Protein AF-A0A962V8N4-F1 (afdb_monomer_lite)

pLDDT: mean 82.35, std 18.54, range [34.25, 98.25]

Foldseek 3Di:
DDDDDDDDDDPDDPPPPPDPPPPQPDFQDDDPQDPVLVVDDCSVLLSLLVDLGADQDDLLSLLLLLLLLVQCCPVQVPPVDPVLNVLSVLSNVLSVLCLQCNQQNDDPCPVVNVVSNVSSVVSSNNSNVVLVVVNNDPVSNVSSVSNSVNLVSLLQADPPAAAQLVQVCVVCPPNADSQLSSSLQSSLCSNVRNNRRDHHDPVSLVSSCNSPVVSNVCSCPVSVDDDD

Radius of gyration: 23.39 Å; chains: 1; bounding box: 68×72×64 Å

Sequence (228 aa):
MKQKISVILASLFLIASLAFFSSANAIENCGPTPQDYQQHEFGSTLFSIWSPCRRTLSPKEQVFVAGISRYLLSQCGYPPDIQARLKLQRFLSSSIFVGIIGREYGNPNLGEGLGDQAASMAAYTVGEVTAEQIGCTETGEQLARSVVEYLDRTAEGAPDAPNYVTGCAKYYSGRYTKRQCQCLADIGRSVFPNIHQTSFSSASIKRIVQSNPFVGLQIAFQCQIGDY

Secondary structure (DSSP, 8-state):
----------------------------PPPPPPHHHHTSTTHHHHHHHHSS---PPPHHHHHHHHHHHHHIIIII----SHHHHHHHHHHHHHHHHHHHH-SSTT-S-HHHHHHHHHHHHHHHHHHHHHHHHH-SSHHHHHHHHHHHHHHHHHHH--TTS--HHHHHHHHTTTTS-HHHHHHHHHHHTTTSTTGGGS---HHHHHHHHHH-HHHHHHHHHHH-----

Structure (mmCIF, N/CA/C/O backbone):
data_AF-A0A962V8N4-F1
#
_entry.id   AF-A0A962V8N4-F1
#
loop_
_atom_site.group_PDB
_atom_site.id
_atom_site.type_symbol
_atom_site.label_atom_id
_atom_site.label_alt_id
_atom_site.label_comp_id
_atom_site.label_asym_id
_atom_site.label_entity_id
_atom_site.label_seq_id
_atom_site.pdbx_PDB_ins_code
_atom_site.Cartn_x
_atom_site.Cartn_y
_atom_site.Cartn_z
_atom_site.occupancy
_atom_site.B_iso_or_equiv
_atom_site.auth_seq_id
_atom_site.auth_comp_id
_atom_site.auth_asym_id
_atom_site.auth_atom_id
_atom_site.pdbx_PDB_model_num
ATOM 1 N N . MET A 1 1 ? 46.777 57.383 -42.712 1.00 37.81 1 MET A N 1
ATOM 2 C CA . MET A 1 1 ? 45.882 57.652 -43.862 1.00 37.81 1 MET A CA 1
ATOM 3 C C . MET A 1 1 ? 45.343 56.303 -44.346 1.00 37.81 1 MET A C 1
ATOM 5 O O . MET A 1 1 ? 46.170 55.430 -44.557 1.00 37.81 1 MET A O 1
ATOM 9 N N . LYS A 1 2 ? 44.008 56.155 -44.482 1.00 37.84 2 LYS A N 1
ATOM 10 C CA . LYS A 1 2 ? 43.215 54.928 -44.802 1.00 37.84 2 LYS A CA 1
ATOM 11 C C . LYS A 1 2 ? 43.085 53.939 -43.620 1.00 37.84 2 LYS A C 1
ATOM 13 O O . LYS A 1 2 ? 44.058 53.288 -43.286 1.00 37.84 2 LYS A O 1
ATOM 18 N N . GLN A 1 3 ? 42.032 53.915 -42.795 1.00 37.44 3 GLN A N 1
ATOM 19 C CA . GLN A 1 3 ? 40.563 53.861 -42.965 1.00 37.44 3 GLN A CA 1
ATOM 20 C C . GLN A 1 3 ? 40.028 52.441 -43.241 1.00 37.44 3 GLN A C 1
ATOM 22 O O . GLN A 1 3 ? 40.389 51.841 -44.249 1.00 37.44 3 GLN A O 1
ATOM 27 N N . LYS A 1 4 ? 39.044 52.066 -42.397 1.00 39.28 4 LYS A N 1
ATOM 28 C CA . LYS A 1 4 ? 37.970 51.052 -42.530 1.00 39.28 4 LYS A CA 1
ATOM 29 C C . LYS A 1 4 ? 38.204 49.720 -41.800 1.00 39.28 4 LYS A C 1
ATOM 31 O O . LYS A 1 4 ? 39.303 49.204 -41.866 1.00 39.28 4 LYS A O 1
ATOM 36 N N . ILE A 1 5 ? 37.238 49.058 -41.153 1.00 39.28 5 ILE A N 1
ATOM 37 C CA . ILE A 1 5 ? 35.859 49.278 -40.640 1.00 39.28 5 ILE A CA 1
ATOM 38 C C . ILE A 1 5 ? 35.479 47.900 -40.035 1.00 39.28 5 ILE A C 1
ATOM 40 O O . ILE A 1 5 ? 35.935 46.894 -40.571 1.00 39.28 5 ILE A O 1
ATOM 44 N N . SER A 1 6 ? 34.587 47.859 -39.032 1.00 38.19 6 SER A N 1
ATOM 45 C CA . SER A 1 6 ? 33.874 46.657 -38.530 1.00 38.19 6 SER A CA 1
ATOM 46 C C . SER A 1 6 ? 34.752 45.631 -37.796 1.00 38.19 6 SER A C 1
ATOM 48 O O . SER A 1 6 ? 35.780 45.202 -38.286 1.00 38.19 6 SER A O 1
ATOM 50 N N . VAL A 1 7 ? 34.428 45.176 -36.588 1.00 38.94 7 VAL A N 1
ATOM 51 C CA . VAL A 1 7 ? 33.159 44.557 -36.196 1.00 38.94 7 VAL A CA 1
ATOM 52 C C . VAL A 1 7 ? 32.874 44.896 -34.727 1.00 38.94 7 VAL A C 1
ATOM 54 O O . VAL A 1 7 ? 33.562 44.432 -33.825 1.00 38.94 7 VAL A O 1
ATOM 57 N N . ILE A 1 8 ? 31.840 45.705 -34.493 1.00 44.84 8 ILE A N 1
ATOM 58 C CA . ILE A 1 8 ? 31.117 45.747 -33.219 1.00 44.84 8 ILE A CA 1
ATOM 59 C C . ILE A 1 8 ? 29.954 44.779 -33.414 1.00 44.84 8 ILE A C 1
ATOM 61 O O . ILE A 1 8 ? 29.035 45.078 -34.174 1.00 44.84 8 ILE A O 1
ATOM 65 N N . LEU A 1 9 ? 30.004 43.608 -32.785 1.00 38.59 9 LEU A N 1
ATOM 66 C CA . LEU A 1 9 ? 28.853 42.716 -32.711 1.00 38.59 9 LEU A CA 1
ATOM 67 C C . LEU A 1 9 ? 28.784 42.040 -31.341 1.00 38.59 9 LEU A C 1
ATOM 69 O O . LEU A 1 9 ? 29.686 41.316 -30.938 1.00 38.59 9 LEU A O 1
ATOM 73 N N . ALA A 1 10 ? 27.636 42.273 -30.706 1.00 39.72 10 ALA A N 1
ATOM 74 C CA . ALA A 1 10 ? 26.966 41.380 -29.770 1.00 39.72 10 ALA A CA 1
ATOM 75 C C . ALA A 1 10 ? 27.582 41.197 -28.371 1.00 39.72 10 ALA A C 1
ATOM 77 O O . ALA A 1 10 ? 27.865 40.084 -27.940 1.00 39.72 10 ALA A O 1
ATOM 78 N N . SER A 1 11 ? 27.631 42.283 -27.598 1.00 44.34 11 SER A N 1
ATOM 79 C CA . SER A 1 11 ? 27.514 42.207 -26.135 1.00 44.34 11 SER A CA 1
ATOM 80 C C . SER A 1 11 ? 26.068 42.504 -25.741 1.00 44.34 11 SER A C 1
ATOM 82 O O . SER A 1 11 ? 25.756 43.647 -25.432 1.00 44.34 11 SER A O 1
ATOM 84 N N . LEU A 1 12 ? 25.167 41.519 -25.802 1.00 38.41 12 LEU A N 1
ATOM 85 C CA . LEU A 1 12 ? 23.832 41.621 -25.196 1.00 38.41 12 LEU A CA 1
ATOM 86 C C . LEU A 1 12 ? 23.185 40.234 -25.058 1.00 38.41 12 LEU A C 1
ATOM 88 O O . LEU A 1 12 ? 23.113 39.478 -26.020 1.00 38.41 12 LEU A O 1
ATOM 92 N N . PHE A 1 13 ? 22.679 39.977 -23.848 1.00 40.34 13 PHE A N 1
ATOM 93 C CA . PHE A 1 13 ? 21.840 38.852 -23.414 1.00 40.34 13 PHE A CA 1
ATOM 94 C C . PHE A 1 13 ? 22.519 37.512 -23.075 1.00 40.34 13 PHE A C 1
ATOM 96 O O . PHE A 1 13 ? 22.240 36.471 -23.659 1.00 40.34 13 PHE A O 1
ATOM 103 N N . LEU A 1 14 ? 23.270 37.511 -21.968 1.00 38.12 14 LEU A N 1
ATOM 104 C CA . LEU A 1 14 ? 23.222 36.393 -21.017 1.00 38.12 14 LEU A CA 1
ATOM 105 C C . LEU A 1 14 ? 21.870 36.465 -20.283 1.00 38.12 14 LEU A C 1
ATOM 107 O O . LEU A 1 14 ? 21.759 37.060 -19.212 1.00 38.12 14 LEU A O 1
ATOM 111 N N . ILE A 1 15 ? 20.810 35.914 -20.884 1.00 45.88 15 ILE A N 1
ATOM 112 C CA . ILE A 1 15 ? 19.596 35.597 -20.125 1.00 45.88 15 ILE A CA 1
ATOM 113 C C . ILE A 1 15 ? 19.925 34.350 -19.320 1.00 45.88 15 ILE A C 1
ATOM 115 O O . ILE A 1 15 ? 20.103 33.259 -19.861 1.00 45.88 15 ILE A O 1
ATOM 119 N N . ALA A 1 16 ? 20.027 34.562 -18.011 1.00 42.88 16 ALA A N 1
ATOM 120 C CA . ALA A 1 16 ? 19.941 33.536 -16.998 1.00 42.88 16 ALA A CA 1
ATOM 121 C C . ALA A 1 16 ? 18.849 32.532 -17.386 1.00 42.88 16 ALA A C 1
ATOM 123 O O . ALA A 1 16 ? 17.658 32.836 -17.321 1.00 42.88 16 ALA A O 1
ATOM 124 N N . SER A 1 17 ? 19.260 31.328 -17.786 1.00 42.19 17 SER A N 1
ATOM 125 C CA . SER A 1 17 ? 18.375 30.166 -17.815 1.00 42.19 17 SER A CA 1
ATOM 126 C C . SER A 1 17 ? 18.132 29.765 -16.364 1.00 42.19 17 SER A C 1
ATOM 128 O O . SER A 1 17 ? 18.725 28.831 -15.830 1.00 42.19 17 SER A O 1
ATOM 130 N N . LEU A 1 18 ? 17.327 30.596 -15.703 1.00 39.06 18 LEU A N 1
ATOM 131 C CA . LEU A 1 18 ? 16.709 30.346 -14.422 1.00 39.06 18 LEU A CA 1
ATOM 132 C C . LEU A 1 18 ? 15.969 29.018 -14.520 1.00 39.06 18 LEU A C 1
ATOM 134 O O . LEU A 1 18 ? 15.159 28.801 -15.419 1.00 39.06 18 LEU A O 1
ATOM 138 N N . ALA A 1 19 ? 16.316 28.150 -13.578 1.00 42.75 19 ALA A N 1
ATOM 139 C CA . ALA A 1 19 ? 15.553 27.017 -13.101 1.00 42.75 19 ALA A CA 1
ATOM 140 C C . ALA A 1 19 ? 14.064 27.062 -13.493 1.00 42.75 19 ALA A C 1
ATOM 142 O O . ALA A 1 19 ? 13.250 27.689 -12.823 1.00 42.75 19 ALA A O 1
ATOM 143 N N . PHE A 1 20 ? 13.708 26.312 -14.532 1.00 37.16 20 PHE A N 1
ATOM 144 C CA . PHE A 1 20 ? 12.364 25.769 -14.696 1.00 37.16 20 PHE A CA 1
ATOM 145 C C . PHE A 1 20 ? 12.425 24.262 -14.442 1.00 37.16 20 PHE A C 1
ATOM 147 O O . PHE A 1 20 ? 12.103 23.438 -15.290 1.00 37.16 20 PHE A O 1
ATOM 154 N N . PHE A 1 21 ? 12.834 23.891 -13.226 1.00 34.78 21 PHE A N 1
ATOM 155 C CA . PHE A 1 21 ? 12.199 22.740 -12.599 1.00 34.78 21 PHE A CA 1
ATOM 156 C C . PHE A 1 21 ? 10.857 23.253 -12.100 1.00 34.78 21 PHE A C 1
ATOM 158 O O . PHE A 1 21 ? 10.737 23.712 -10.967 1.00 34.78 21 PHE A O 1
ATOM 165 N N . SER A 1 22 ? 9.868 23.254 -12.994 1.00 34.25 22 SER A N 1
ATOM 166 C CA . SER A 1 22 ? 8.477 23.346 -12.585 1.00 34.25 22 SER A CA 1
ATOM 167 C C . SER A 1 22 ? 8.262 22.254 -11.548 1.00 34.25 22 SER A C 1
ATOM 169 O O . SER A 1 22 ? 8.420 21.065 -11.832 1.00 34.25 22 SER A O 1
ATOM 171 N N . SER A 1 23 ? 8.013 22.699 -10.324 1.00 36.09 23 SER A N 1
ATOM 172 C CA . SER A 1 23 ? 7.602 21.907 -9.181 1.00 36.09 23 SER A CA 1
ATOM 173 C C . SER A 1 23 ? 6.638 20.830 -9.658 1.00 36.09 23 SER A C 1
ATOM 175 O O . SER A 1 23 ? 5.614 21.139 -10.268 1.00 36.09 23 SER A O 1
ATOM 177 N N . ALA A 1 24 ? 6.993 19.569 -9.405 1.00 37.97 24 ALA A N 1
ATOM 178 C CA . ALA A 1 24 ? 6.083 18.447 -9.536 1.00 37.97 24 ALA A CA 1
ATOM 179 C C . ALA A 1 24 ? 4.760 18.852 -8.878 1.00 37.97 24 ALA A C 1
ATOM 181 O O . ALA A 1 24 ? 4.742 19.154 -7.682 1.00 37.97 24 ALA A O 1
ATOM 182 N N . ASN A 1 25 ? 3.706 18.971 -9.691 1.00 39.62 25 ASN A N 1
ATOM 183 C CA . ASN A 1 25 ? 2.407 19.441 -9.238 1.00 39.62 25 ASN A CA 1
ATOM 184 C C . ASN A 1 25 ? 2.010 18.641 -8.002 1.00 39.62 25 ASN A C 1
ATOM 186 O O . ASN A 1 25 ? 2.007 17.408 -8.019 1.00 39.62 25 ASN A O 1
ATOM 190 N N . ALA A 1 26 ? 1.787 19.385 -6.922 1.00 41.94 26 ALA A N 1
ATOM 191 C CA . ALA A 1 26 ? 1.511 18.859 -5.608 1.00 41.94 26 ALA A CA 1
ATOM 192 C C . ALA A 1 26 ? 0.409 17.803 -5.697 1.00 41.94 26 ALA A C 1
ATOM 194 O O . ALA A 1 26 ? -0.649 18.026 -6.285 1.00 41.94 26 ALA A O 1
ATOM 195 N N . ILE A 1 27 ? 0.701 16.655 -5.088 1.00 55.56 27 ILE A N 1
ATOM 196 C CA . ILE A 1 27 ? -0.280 15.684 -4.618 1.00 55.56 27 ILE A CA 1
ATOM 197 C C . ILE A 1 27 ? -1.477 16.473 -4.079 1.00 55.56 27 ILE A C 1
ATOM 199 O O . ILE A 1 27 ? -1.285 17.450 -3.354 1.00 55.56 27 ILE A O 1
ATOM 203 N N . GLU A 1 28 ? -2.686 16.087 -4.475 1.00 54.31 28 GLU A N 1
ATOM 204 C CA . GLU A 1 28 ? -3.944 16.678 -4.018 1.00 54.31 28 GLU A CA 1
ATOM 205 C C . GLU A 1 28 ? -4.074 16.446 -2.507 1.00 54.31 28 GLU A C 1
ATOM 207 O O . GLU A 1 28 ? -4.655 15.463 -2.044 1.00 54.31 28 GLU A O 1
ATOM 212 N N . ASN A 1 29 ? -3.388 17.308 -1.753 1.00 68.94 29 ASN A N 1
ATOM 213 C CA . ASN A 1 29 ? -3.143 17.156 -0.335 1.00 68.94 29 ASN A CA 1
ATOM 214 C C . ASN A 1 29 ? -4.494 17.158 0.359 1.00 68.94 29 ASN A C 1
ATOM 216 O O . ASN A 1 29 ? -5.302 18.067 0.157 1.00 68.94 29 ASN A O 1
ATOM 220 N N . CYS A 1 30 ? -4.733 16.134 1.178 1.00 75.19 30 CYS A N 1
ATOM 221 C CA . CYS A 1 30 ? -5.874 16.132 2.076 1.00 75.19 30 CYS A CA 1
ATOM 222 C C . CYS A 1 30 ? -5.933 17.490 2.790 1.00 75.19 30 CYS A C 1
ATOM 224 O O . CYS A 1 30 ? -4.901 18.004 3.235 1.00 75.19 30 CYS A O 1
ATOM 226 N N . GLY A 1 31 ? -7.133 18.073 2.880 1.00 80.25 31 GLY A N 1
ATOM 227 C CA . GLY A 1 31 ? -7.359 19.229 3.742 1.00 80.25 31 GLY A CA 1
ATOM 228 C C . GLY A 1 31 ? -6.909 18.935 5.182 1.00 80.25 31 GLY A C 1
ATOM 229 O O . GLY A 1 31 ? -6.577 17.788 5.509 1.00 80.25 31 GLY A O 1
ATOM 230 N N . PRO A 1 32 ? -6.884 19.948 6.063 1.00 86.06 32 PRO A N 1
ATOM 231 C CA . PRO A 1 32 ? -6.483 19.736 7.449 1.00 86.06 32 PRO A CA 1
ATOM 232 C C . PRO A 1 32 ? -7.287 18.581 8.056 1.00 86.06 32 PRO A C 1
ATOM 234 O O . PRO A 1 32 ? -8.511 18.540 7.936 1.00 86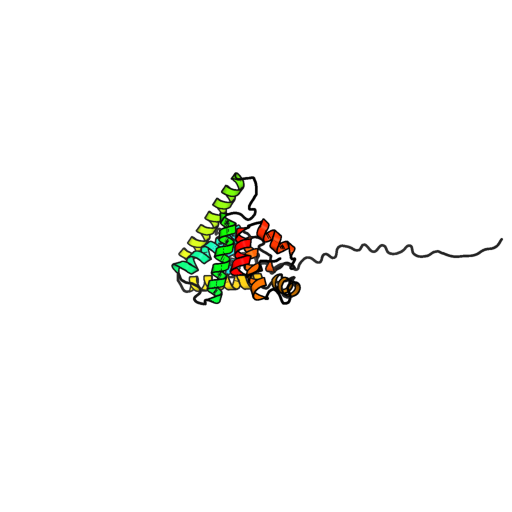.06 32 PRO A O 1
ATOM 237 N N . THR A 1 33 ? -6.589 17.624 8.674 1.00 87.69 33 THR A N 1
ATOM 238 C CA . THR A 1 33 ? -7.235 16.497 9.355 1.00 87.69 33 THR A CA 1
ATOM 239 C C . THR A 1 33 ? -8.179 17.049 10.428 1.00 87.69 33 THR A C 1
ATOM 241 O O . THR A 1 33 ? -7.719 17.859 11.236 1.00 87.69 33 THR A O 1
ATOM 244 N N . PRO A 1 34 ? -9.462 16.658 10.458 1.00 91.38 34 PRO A N 1
ATOM 245 C CA . PRO A 1 34 ? -10.405 17.109 11.477 1.00 91.38 34 PRO A CA 1
ATOM 246 C C . PRO A 1 34 ? -9.939 16.793 12.910 1.00 91.38 34 PRO A C 1
ATOM 248 O O . PRO A 1 34 ? -9.176 15.853 13.138 1.00 91.38 34 PRO A O 1
ATOM 251 N N . GLN A 1 35 ? -10.348 17.617 13.881 1.00 90.31 35 GLN A N 1
ATOM 252 C CA . GLN A 1 35 ? -9.813 17.582 15.251 1.00 90.31 35 GLN A CA 1
ATOM 253 C C . GLN A 1 35 ? -10.097 16.263 15.987 1.00 90.31 35 GLN A C 1
ATOM 255 O O . GLN A 1 35 ? -9.279 15.832 16.794 1.00 90.31 35 GLN A O 1
ATOM 260 N N . ASP A 1 36 ? -11.225 15.621 15.700 1.00 88.88 36 ASP A N 1
ATOM 261 C CA . ASP A 1 36 ? -11.591 14.287 16.184 1.00 88.88 36 ASP A CA 1
ATOM 262 C C . ASP A 1 36 ? -10.575 13.224 15.743 1.00 88.88 36 ASP A C 1
ATOM 264 O O . ASP A 1 36 ? -10.126 12.426 16.557 1.00 88.88 36 ASP A O 1
ATOM 268 N N . TYR A 1 37 ? -10.102 13.274 14.497 1.00 87.50 37 TYR A N 1
ATOM 269 C CA . TYR A 1 37 ? -9.057 12.367 14.019 1.00 87.50 37 TYR A CA 1
ATOM 270 C C . TYR A 1 37 ? -7.674 12.695 14.599 1.00 87.50 37 TYR A C 1
ATOM 272 O O . TYR A 1 37 ? -6.881 11.792 14.847 1.00 87.50 37 TYR A O 1
ATOM 280 N N . GLN A 1 38 ? -7.352 13.968 14.843 1.00 87.50 38 GLN A N 1
ATOM 281 C CA . GLN A 1 38 ? -6.025 14.365 15.343 1.00 87.50 38 GLN A CA 1
ATOM 282 C C . GLN A 1 38 ? -5.678 13.789 16.727 1.00 87.50 38 GLN A C 1
ATOM 284 O O . GLN A 1 38 ? -4.502 13.732 17.080 1.00 87.50 38 GLN A O 1
ATOM 289 N N . GLN A 1 39 ? -6.676 13.364 17.503 1.00 86.44 39 GLN A N 1
ATOM 290 C CA . GLN A 1 39 ? -6.487 12.818 18.851 1.00 86.44 39 GLN A CA 1
ATOM 291 C C . GLN A 1 39 ? -6.025 11.355 18.861 1.00 86.44 39 GLN A C 1
ATOM 293 O O . GLN A 1 39 ? -5.598 10.856 19.901 1.00 86.44 39 GLN A O 1
ATOM 298 N N . HIS A 1 40 ? -6.096 10.665 17.721 1.00 88.19 40 HIS A N 1
ATOM 299 C CA . HIS A 1 40 ? -5.793 9.242 17.619 1.00 88.19 40 HIS A CA 1
ATOM 300 C C . HIS A 1 40 ? -4.462 8.996 16.908 1.00 88.19 40 HIS A C 1
ATOM 302 O O . HIS A 1 40 ? -4.149 9.630 15.894 1.00 88.19 40 HIS A O 1
ATOM 308 N N . GLU A 1 41 ? -3.693 8.016 17.396 1.00 87.12 41 GLU A N 1
ATOM 309 C CA . GLU A 1 41 ? -2.535 7.513 16.658 1.00 87.12 41 GLU A CA 1
ATOM 310 C C . GLU A 1 41 ? -3.027 6.997 15.293 1.00 87.12 41 GLU A C 1
ATOM 312 O O . GLU A 1 41 ? -3.928 6.167 15.230 1.00 87.12 41 GLU A O 1
ATOM 317 N N . PHE A 1 42 ? -2.482 7.541 14.198 1.00 94.00 42 PHE A N 1
ATOM 318 C CA . PHE A 1 42 ? -2.918 7.307 12.808 1.00 94.00 42 PHE A CA 1
ATOM 319 C C . PHE A 1 42 ? -4.271 7.896 12.381 1.00 94.00 42 PHE A C 1
ATOM 321 O O . PHE A 1 42 ? -4.730 7.600 11.275 1.00 94.00 42 PHE A O 1
ATOM 328 N N . GLY A 1 43 ? -4.890 8.797 13.145 1.00 92.88 43 GLY A N 1
ATOM 329 C CA . GLY A 1 43 ? -6.169 9.379 12.728 1.00 92.88 43 GLY A CA 1
ATOM 330 C C . GLY A 1 43 ? -6.099 10.155 11.405 1.00 92.88 43 GLY A C 1
ATOM 331 O O . GLY A 1 43 ? -7.000 10.043 10.581 1.00 92.88 43 GLY A O 1
ATOM 332 N N . SER A 1 44 ? -4.987 10.830 11.096 1.00 92.19 44 SER A N 1
ATOM 333 C CA . SER A 1 44 ? -4.778 11.433 9.764 1.00 92.19 44 SER A CA 1
ATOM 334 C C . SER A 1 44 ? -4.734 10.396 8.632 1.00 92.19 44 SER A C 1
ATOM 336 O O . SER A 1 44 ? -5.168 10.673 7.511 1.00 92.19 44 SER A O 1
ATOM 338 N N . THR A 1 45 ? -4.242 9.183 8.906 1.00 94.38 45 THR A N 1
ATOM 339 C CA . THR A 1 45 ? -4.271 8.051 7.967 1.00 94.38 45 THR A CA 1
ATOM 340 C C . THR A 1 45 ? -5.680 7.547 7.767 1.00 94.38 45 THR A C 1
ATOM 342 O O . THR A 1 45 ? -6.116 7.451 6.623 1.00 94.38 45 THR A O 1
ATOM 345 N N . LEU A 1 46 ? -6.414 7.316 8.853 1.00 94.19 46 LEU A N 1
ATOM 346 C CA . LEU A 1 46 ? -7.801 6.882 8.776 1.00 94.19 46 LEU A CA 1
ATOM 347 C C . LEU A 1 46 ? -8.660 7.906 8.017 1.00 94.19 46 LEU A C 1
ATOM 349 O O . LEU A 1 46 ? -9.365 7.543 7.080 1.00 94.19 46 LEU A O 1
ATOM 353 N N . PHE A 1 47 ? -8.507 9.198 8.319 1.00 93.56 47 PHE A N 1
ATOM 354 C CA . PHE A 1 47 ? -9.168 10.278 7.586 1.00 93.56 47 PHE A CA 1
ATOM 355 C C . PHE A 1 47 ? -8.836 10.261 6.088 1.00 93.56 47 PHE A C 1
ATOM 357 O O . PHE A 1 47 ? -9.724 10.450 5.259 1.00 93.56 47 PHE A O 1
ATOM 364 N N . SER A 1 48 ? -7.574 10.002 5.726 1.00 92.50 48 SER A N 1
ATOM 365 C CA . SER A 1 48 ? -7.143 9.934 4.320 1.00 92.50 48 SER A CA 1
ATOM 366 C C . SER A 1 48 ? -7.768 8.755 3.564 1.00 92.50 48 SER A C 1
ATOM 368 O O . SER A 1 48 ? -7.995 8.862 2.363 1.00 92.50 48 SER A O 1
ATOM 370 N N . ILE A 1 49 ? -8.046 7.642 4.251 1.00 94.31 49 ILE A N 1
ATOM 371 C CA . ILE A 1 49 ? -8.704 6.462 3.670 1.00 94.31 49 ILE A CA 1
ATOM 372 C C . ILE A 1 49 ? -10.173 6.769 3.370 1.00 94.31 49 ILE A C 1
ATOM 374 O O . ILE A 1 49 ? -10.643 6.501 2.263 1.00 94.31 49 ILE A O 1
ATOM 378 N N . TRP A 1 50 ? -10.873 7.369 4.337 1.00 92.88 50 TRP A N 1
ATOM 379 C CA . TRP A 1 50 ? -12.286 7.738 4.213 1.00 92.88 50 TRP A CA 1
ATOM 380 C C . TRP A 1 50 ? -12.532 8.901 3.252 1.00 92.88 50 TRP A C 1
ATOM 382 O O . TRP A 1 50 ? -13.584 8.979 2.622 1.00 92.88 50 TRP A O 1
ATOM 392 N N . SER A 1 51 ? -11.573 9.814 3.136 1.00 89.00 51 SER A N 1
ATOM 393 C CA . SER A 1 51 ? -11.713 11.011 2.312 1.00 89.00 51 SER A CA 1
ATOM 394 C C . SER A 1 51 ? -11.315 10.752 0.857 1.00 89.00 51 SER A C 1
ATOM 396 O O . SER A 1 51 ? -10.383 9.989 0.590 1.00 89.00 51 SER A O 1
ATOM 398 N N . PRO A 1 52 ? -11.916 11.461 -0.116 1.00 83.56 52 PRO A N 1
ATOM 399 C CA . PRO A 1 52 ? -11.562 11.344 -1.533 1.00 83.56 52 PRO A CA 1
ATOM 400 C C . PRO A 1 52 ? -10.186 11.948 -1.889 1.00 83.56 52 PRO A C 1
ATOM 402 O O . PRO A 1 52 ? -9.896 12.157 -3.062 1.00 83.56 52 PRO A O 1
ATOM 405 N N . CYS A 1 53 ? -9.323 12.235 -0.908 1.00 84.56 53 CYS A N 1
ATOM 406 C CA . CYS A 1 53 ? -8.016 12.847 -1.137 1.00 84.56 53 CYS A CA 1
ATOM 407 C C . CYS A 1 53 ? -6.938 11.831 -1.542 1.00 84.56 53 CYS A C 1
ATOM 409 O O . CYS A 1 53 ? -7.115 10.609 -1.465 1.00 84.56 53 CYS A O 1
ATOM 411 N N . ARG A 1 54 ? -5.782 12.361 -1.961 1.00 84.50 54 ARG A N 1
ATOM 412 C CA . ARG A 1 54 ? -4.573 11.594 -2.259 1.00 84.50 54 ARG A CA 1
ATOM 413 C C . ARG A 1 54 ? -3.488 12.002 -1.277 1.00 84.50 54 ARG A C 1
ATOM 415 O O . ARG A 1 54 ? -3.104 13.159 -1.186 1.00 84.50 54 ARG A O 1
ATOM 422 N N . ARG A 1 55 ? -2.947 11.034 -0.555 1.00 87.69 55 ARG A N 1
ATOM 423 C CA . ARG A 1 55 ? -1.764 11.231 0.283 1.00 87.69 55 ARG A CA 1
ATOM 424 C C . ARG A 1 55 ? -0.888 10.014 0.135 1.00 87.69 55 ARG A C 1
ATOM 426 O O . ARG A 1 55 ? -1.412 8.914 0.041 1.00 87.69 55 ARG A O 1
ATOM 433 N N . THR A 1 56 ? 0.420 10.185 0.110 1.00 87.00 56 THR A N 1
ATOM 434 C CA . THR A 1 56 ? 1.326 9.038 0.144 1.00 87.00 56 THR A CA 1
ATOM 435 C C . THR A 1 56 ? 1.482 8.579 1.590 1.00 87.00 56 THR A C 1
ATOM 437 O O . THR A 1 56 ? 1.852 9.382 2.446 1.00 87.00 56 THR A O 1
ATOM 440 N N . LEU A 1 57 ? 1.196 7.304 1.862 1.00 88.88 57 LEU A N 1
ATOM 441 C CA . LEU A 1 57 ? 1.435 6.708 3.177 1.00 88.88 57 LEU A CA 1
ATOM 442 C C . LEU A 1 57 ? 2.933 6.539 3.417 1.00 88.88 57 LEU A C 1
ATOM 444 O O . LEU A 1 57 ? 3.646 5.953 2.601 1.00 88.88 57 LEU A O 1
ATOM 448 N N . SER A 1 58 ? 3.408 6.981 4.571 1.00 86.69 58 SER A N 1
ATOM 449 C CA . SER A 1 58 ? 4.710 6.569 5.089 1.00 86.69 58 SER A CA 1
ATOM 450 C C . SER A 1 58 ? 4.746 5.051 5.344 1.00 86.69 58 SER A C 1
ATOM 452 O O . SER A 1 58 ? 3.695 4.416 5.454 1.00 86.69 58 SER A O 1
ATOM 454 N N . PRO A 1 59 ? 5.936 4.437 5.480 1.00 83.94 59 PRO A N 1
ATOM 455 C CA . PRO A 1 59 ? 6.044 3.009 5.781 1.00 83.94 59 PRO A CA 1
ATOM 456 C C . PRO A 1 59 ? 5.253 2.579 7.029 1.00 83.94 59 PRO A C 1
ATOM 458 O O . PRO A 1 59 ? 4.512 1.602 6.966 1.00 83.94 59 PRO A O 1
ATOM 461 N N . LYS A 1 60 ? 5.325 3.347 8.129 1.00 87.56 60 LYS A N 1
ATOM 462 C CA . LYS A 1 60 ? 4.575 3.056 9.367 1.00 87.56 60 LYS A CA 1
ATOM 463 C C . LYS A 1 60 ? 3.061 3.070 9.122 1.00 87.56 60 LYS A C 1
ATOM 465 O O . LYS A 1 60 ? 2.345 2.197 9.599 1.00 87.56 60 LYS A O 1
ATOM 470 N N . GLU A 1 61 ? 2.576 4.030 8.337 1.00 92.19 61 GLU A N 1
ATOM 471 C CA . GLU A 1 61 ? 1.156 4.127 7.988 1.00 92.19 61 GLU A CA 1
ATOM 472 C C . GLU A 1 61 ? 0.711 2.989 7.062 1.00 92.19 61 GLU A C 1
ATOM 474 O O . GLU A 1 61 ? -0.385 2.468 7.233 1.00 92.19 61 GLU A O 1
ATOM 479 N N . GLN A 1 62 ? 1.554 2.538 6.128 1.00 92.44 62 GLN A N 1
ATOM 480 C CA . GLN A 1 62 ? 1.246 1.353 5.320 1.00 92.44 62 GLN A CA 1
ATOM 481 C C . GLN A 1 62 ? 1.080 0.104 6.187 1.00 92.44 62 GLN A C 1
ATOM 483 O O . GLN A 1 62 ? 0.167 -0.683 5.954 1.00 92.44 62 GLN A O 1
ATOM 488 N N . VAL A 1 63 ? 1.930 -0.064 7.202 1.00 92.81 63 VAL A N 1
ATOM 489 C CA . VAL A 1 63 ? 1.841 -1.184 8.146 1.00 92.81 63 VAL A CA 1
ATOM 490 C C . VAL A 1 63 ? 0.582 -1.089 9.017 1.00 92.81 63 VAL A C 1
ATOM 492 O O . VAL A 1 63 ? -0.086 -2.099 9.226 1.00 92.81 63 VAL A O 1
ATOM 495 N N . PHE A 1 64 ? 0.187 0.115 9.440 1.00 95.31 64 PHE A N 1
ATOM 496 C CA . PHE A 1 64 ? -1.111 0.346 10.085 1.00 95.31 64 PHE A CA 1
ATOM 497 C C . PHE A 1 64 ? -2.291 -0.066 9.185 1.00 95.31 64 PHE A C 1
ATOM 499 O O . PHE A 1 64 ? -3.153 -0.840 9.601 1.00 95.31 64 PHE A O 1
ATOM 506 N N . VAL A 1 65 ? -2.307 0.360 7.916 1.00 96.62 65 VAL A N 1
ATOM 507 C CA . VAL A 1 65 ? -3.358 -0.048 6.963 1.00 96.62 65 VAL A CA 1
ATOM 508 C C . VAL A 1 65 ? -3.310 -1.551 6.675 1.00 96.62 65 VAL A C 1
ATOM 510 O O . VAL A 1 65 ? -4.352 -2.170 6.448 1.00 96.62 65 VAL A O 1
ATOM 513 N N . ALA A 1 66 ? -2.133 -2.176 6.730 1.00 95.75 66 ALA A N 1
ATOM 514 C CA . ALA A 1 66 ? -1.995 -3.625 6.644 1.00 95.75 66 ALA A CA 1
ATOM 515 C C . ALA A 1 66 ? -2.656 -4.328 7.847 1.00 95.75 66 ALA A C 1
ATOM 517 O O . ALA A 1 66 ? -3.375 -5.303 7.647 1.00 95.75 66 ALA A O 1
ATOM 518 N N . GLY A 1 67 ? -2.515 -3.798 9.065 1.00 96.31 67 GLY A N 1
ATOM 519 C CA . GLY A 1 67 ? -3.237 -4.283 10.250 1.00 96.31 67 GLY A CA 1
ATOM 520 C C . GLY A 1 67 ? -4.758 -4.242 10.078 1.00 96.31 67 GLY A C 1
ATOM 521 O O . GLY A 1 67 ? -5.433 -5.258 10.252 1.00 96.31 67 GLY A O 1
ATOM 522 N N . ILE A 1 68 ? -5.289 -3.104 9.609 1.00 98.00 68 ILE A N 1
ATOM 523 C CA . ILE A 1 68 ? -6.716 -2.965 9.255 1.00 98.00 68 ILE A CA 1
ATOM 524 C C . ILE A 1 68 ? -7.118 -4.041 8.237 1.00 98.00 68 ILE A C 1
ATOM 526 O O . ILE A 1 68 ? -8.098 -4.767 8.411 1.00 98.00 68 ILE A O 1
ATOM 530 N N . SER A 1 69 ? -6.324 -4.167 7.172 1.00 97.94 69 SER A N 1
ATOM 531 C CA . SER A 1 69 ? -6.567 -5.105 6.075 1.00 97.94 69 SER A CA 1
ATOM 532 C C . SER A 1 69 ? -6.593 -6.555 6.556 1.00 97.94 69 SER A C 1
ATOM 534 O O . SER A 1 69 ? -7.441 -7.326 6.110 1.00 97.94 69 SER A O 1
ATOM 536 N N . ARG A 1 70 ? -5.699 -6.943 7.478 1.00 97.44 70 ARG A N 1
ATOM 537 C CA . ARG A 1 70 ? -5.665 -8.292 8.055 1.00 97.44 70 ARG A CA 1
ATOM 538 C C . ARG A 1 70 ? -6.986 -8.631 8.722 1.00 97.44 70 ARG A C 1
ATOM 540 O O . ARG A 1 70 ? -7.544 -9.685 8.411 1.00 97.44 70 ARG A O 1
ATOM 547 N N . TYR A 1 71 ? -7.454 -7.783 9.636 1.00 98.12 71 TYR A N 1
ATOM 548 C CA . TYR A 1 71 ? -8.678 -8.038 10.392 1.00 98.12 71 TYR A CA 1
ATOM 549 C C . TYR A 1 71 ? -9.870 -8.189 9.444 1.00 98.12 71 TYR A C 1
ATOM 551 O O . TYR A 1 71 ? -10.531 -9.229 9.433 1.00 98.12 71 TYR A O 1
ATOM 559 N N . LEU A 1 72 ? -10.061 -7.209 8.555 1.00 98.25 72 LEU A N 1
ATOM 560 C CA . LEU A 1 72 ? -11.174 -7.186 7.605 1.00 98.25 72 LEU A CA 1
ATOM 561 C C . LEU A 1 72 ? -11.175 -8.411 6.682 1.00 98.25 72 LEU A C 1
ATOM 563 O O . LEU A 1 72 ? -12.220 -9.031 6.495 1.00 98.25 72 LEU A O 1
ATOM 567 N N . LEU A 1 73 ? -10.013 -8.810 6.157 1.00 97.75 73 LEU A N 1
ATOM 568 C CA . LEU A 1 73 ? -9.905 -9.966 5.262 1.00 97.75 73 LEU A CA 1
ATOM 569 C C . LEU A 1 73 ? -10.196 -11.295 5.959 1.00 97.75 73 LEU A C 1
ATOM 571 O O . LEU A 1 73 ? -10.770 -12.192 5.348 1.00 97.75 73 LEU A O 1
ATOM 575 N N . SER A 1 74 ? -9.753 -11.447 7.204 1.00 97.19 74 SER A N 1
ATOM 576 C CA . SER A 1 74 ? -9.685 -12.757 7.861 1.00 97.19 74 SER A CA 1
ATOM 577 C C . SER A 1 74 ? -10.792 -13.036 8.860 1.00 97.19 74 SER A C 1
ATOM 579 O O . SER A 1 74 ? -11.227 -14.178 8.955 1.00 97.19 74 SER A O 1
ATOM 581 N N . GLN A 1 75 ? -11.225 -12.011 9.592 1.00 98.06 75 GLN A N 1
ATOM 582 C CA . GLN A 1 75 ? -12.285 -12.121 10.586 1.00 98.06 75 GLN A CA 1
ATOM 583 C C . GLN A 1 75 ? -13.634 -11.790 9.950 1.00 98.06 75 GLN A C 1
ATOM 585 O O . GLN A 1 75 ? -14.612 -12.489 10.187 1.00 98.06 75 GLN A O 1
ATOM 590 N N . CYS A 1 76 ? -13.676 -10.770 9.084 1.00 97.56 76 CYS A N 1
ATOM 591 C CA . CYS A 1 76 ? -14.924 -10.314 8.464 1.00 97.56 76 CYS A CA 1
ATOM 592 C C . CYS A 1 76 ? -15.154 -10.846 7.047 1.00 97.56 76 CYS A C 1
ATOM 594 O O . CYS A 1 76 ? -16.280 -10.837 6.558 1.00 97.56 76 CYS A O 1
ATOM 596 N N . GLY A 1 77 ? -14.099 -11.282 6.355 1.00 97.00 77 GLY A N 1
ATOM 597 C CA . GLY A 1 77 ? -14.187 -11.662 4.948 1.00 97.00 77 GLY A CA 1
ATOM 598 C C . GLY A 1 77 ? -14.456 -10.482 4.006 1.00 97.00 77 GLY A C 1
ATOM 599 O O . GLY A 1 77 ? -14.944 -10.702 2.899 1.00 97.00 77 GLY A O 1
ATOM 600 N N . TYR A 1 78 ? -14.142 -9.243 4.387 1.00 97.81 78 TYR A N 1
ATOM 601 C CA . TYR A 1 78 ? -14.362 -8.054 3.561 1.00 97.81 78 TYR A CA 1
ATOM 602 C C . TYR A 1 78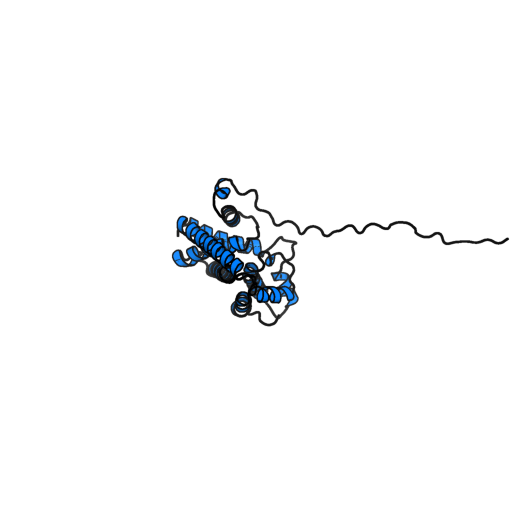 ? -13.118 -7.634 2.757 1.00 97.81 78 TYR A C 1
ATOM 604 O O . TYR A 1 78 ? -11.991 -7.843 3.210 1.00 97.81 78 TYR A O 1
ATOM 612 N N . PRO A 1 79 ? -13.303 -7.007 1.578 1.00 96.69 79 PRO A N 1
ATOM 613 C CA . PRO A 1 79 ? -14.573 -6.870 0.850 1.00 96.69 79 PRO A CA 1
ATOM 614 C C . PRO A 1 79 ? -15.000 -8.200 0.184 1.00 96.69 79 PRO A C 1
ATOM 616 O O . PRO A 1 79 ? -14.143 -9.051 -0.072 1.00 96.69 79 PRO A O 1
ATOM 619 N N . PRO A 1 80 ? -16.300 -8.404 -0.124 1.00 94.62 80 PRO A N 1
ATOM 620 C CA . PRO A 1 80 ? -16.788 -9.637 -0.753 1.00 94.62 80 PRO A CA 1
ATOM 621 C C . PRO A 1 80 ? -16.265 -9.842 -2.183 1.00 94.62 80 PRO A C 1
ATOM 623 O O . PRO A 1 80 ? -16.033 -10.984 -2.595 1.00 94.62 80 PRO A O 1
ATOM 626 N N . ASP A 1 81 ? -16.046 -8.744 -2.916 1.00 96.44 81 ASP A N 1
ATOM 627 C CA . ASP A 1 81 ? -15.521 -8.756 -4.281 1.00 96.44 81 ASP A CA 1
ATOM 628 C C . ASP A 1 81 ? -14.106 -9.348 -4.346 1.00 96.44 81 ASP A C 1
ATOM 630 O O . ASP A 1 81 ? -13.193 -8.933 -3.631 1.00 96.44 81 ASP A O 1
ATOM 634 N N . ILE A 1 82 ? -13.908 -10.313 -5.247 1.00 94.50 82 ILE A N 1
ATOM 635 C CA . ILE A 1 82 ? -12.654 -11.067 -5.348 1.00 94.50 82 ILE A CA 1
ATOM 636 C C . ILE A 1 82 ? -11.502 -10.173 -5.815 1.00 94.50 82 ILE A C 1
ATOM 638 O O . ILE A 1 82 ? -10.384 -10.329 -5.326 1.00 94.50 82 ILE A O 1
ATOM 642 N N . GLN A 1 83 ? -11.730 -9.237 -6.741 1.00 93.06 83 GLN A N 1
ATOM 643 C CA . GLN A 1 83 ? -10.644 -8.393 -7.254 1.00 93.06 83 GLN A CA 1
ATOM 644 C C . GLN A 1 83 ? -10.169 -7.393 -6.197 1.00 93.06 83 GLN A C 1
ATOM 646 O O . GLN A 1 83 ? -8.962 -7.238 -5.992 1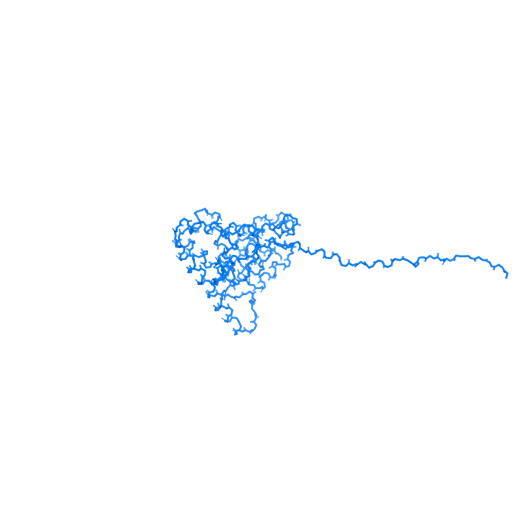.00 93.06 83 GLN A O 1
ATOM 651 N N . ALA A 1 84 ? -11.106 -6.776 -5.483 1.00 95.31 84 ALA A N 1
ATOM 652 C CA . ALA A 1 84 ? -10.852 -5.908 -4.345 1.00 95.31 84 ALA A CA 1
ATOM 653 C C . ALA A 1 84 ? -10.145 -6.672 -3.215 1.00 95.31 84 ALA A C 1
ATOM 655 O O . ALA A 1 84 ? -9.118 -6.214 -2.710 1.00 95.31 84 ALA A O 1
ATOM 656 N N . ARG A 1 85 ? -10.609 -7.888 -2.894 1.00 94.75 85 ARG A N 1
ATOM 657 C CA . ARG A 1 85 ? -9.981 -8.760 -1.893 1.00 94.75 85 ARG A CA 1
ATOM 658 C C . ARG A 1 85 ? -8.542 -9.114 -2.265 1.00 94.75 85 ARG A C 1
ATOM 660 O O . ARG A 1 85 ? -7.648 -8.995 -1.434 1.00 94.75 85 ARG A O 1
ATOM 667 N N . LEU A 1 86 ? -8.289 -9.485 -3.523 1.00 92.00 86 LEU A N 1
ATOM 668 C CA . LEU A 1 86 ? -6.938 -9.779 -4.012 1.00 92.00 86 LEU A CA 1
ATOM 669 C C . LEU A 1 86 ? -6.024 -8.552 -3.960 1.00 92.00 86 LEU A C 1
ATOM 671 O O . LEU A 1 86 ? -4.842 -8.690 -3.655 1.00 92.00 86 LEU A O 1
ATOM 675 N N . LYS A 1 87 ? -6.540 -7.354 -4.252 1.00 93.00 87 LYS A N 1
ATOM 676 C CA . LYS A 1 87 ? -5.772 -6.106 -4.137 1.00 93.00 87 LYS A CA 1
ATOM 677 C C . LYS A 1 87 ? -5.363 -5.843 -2.692 1.00 93.00 87 LYS A C 1
ATOM 679 O O . LYS A 1 87 ? -4.183 -5.620 -2.426 1.00 93.00 87 LYS A O 1
ATOM 684 N N . LEU A 1 88 ? -6.317 -5.958 -1.771 1.00 94.56 88 LEU A N 1
ATOM 685 C CA . LEU A 1 88 ? -6.087 -5.772 -0.344 1.00 94.56 88 LEU A CA 1
ATOM 686 C C . LEU A 1 88 ? -5.113 -6.820 0.213 1.00 94.56 88 LEU A C 1
ATOM 688 O O . LEU A 1 88 ? -4.209 -6.486 0.971 1.00 94.56 88 LEU A O 1
ATOM 692 N N . GLN A 1 89 ? -5.226 -8.075 -0.230 1.00 93.50 89 GLN A N 1
ATOM 693 C CA . GLN A 1 89 ? -4.316 -9.149 0.163 1.00 93.50 89 GLN A CA 1
ATOM 694 C C . GLN A 1 89 ? -2.891 -8.945 -0.372 1.00 93.50 89 GLN A C 1
ATOM 696 O O . GLN A 1 89 ? -1.928 -9.205 0.350 1.00 93.50 89 GLN A O 1
ATOM 701 N N . ARG A 1 90 ? -2.728 -8.455 -1.610 1.00 90.62 90 ARG A N 1
ATOM 702 C CA . ARG A 1 90 ? -1.402 -8.099 -2.143 1.00 90.62 90 ARG A CA 1
ATOM 703 C C . ARG A 1 90 ? -0.775 -6.976 -1.332 1.00 90.62 90 ARG A C 1
ATOM 705 O O . ARG A 1 90 ? 0.360 -7.144 -0.894 1.00 90.62 90 ARG A O 1
ATOM 712 N N . PHE A 1 91 ? -1.528 -5.903 -1.086 1.00 92.94 91 PHE A N 1
ATOM 713 C CA . PHE A 1 91 ? -1.091 -4.788 -0.247 1.00 92.94 91 PHE A CA 1
ATOM 714 C C . PHE A 1 91 ? -0.674 -5.265 1.151 1.00 92.94 91 PHE A C 1
ATOM 716 O O . PHE A 1 91 ? 0.450 -5.019 1.573 1.00 92.94 91 PHE A O 1
ATOM 723 N N . LEU A 1 92 ? -1.528 -6.046 1.822 1.00 93.50 92 LEU A N 1
ATOM 724 C CA . LEU A 1 92 ? -1.223 -6.670 3.110 1.00 93.50 92 LEU A CA 1
ATOM 725 C C . LEU A 1 92 ? 0.112 -7.423 3.067 1.00 93.50 92 LEU A C 1
ATOM 727 O O . LEU A 1 92 ? 0.981 -7.208 3.911 1.00 93.50 92 LEU A O 1
ATOM 731 N N . SER A 1 93 ? 0.283 -8.296 2.072 1.00 88.25 93 SER A N 1
ATOM 732 C CA . SER A 1 93 ? 1.485 -9.116 1.963 1.00 88.25 93 SER A CA 1
ATOM 733 C C . SER A 1 93 ? 2.744 -8.280 1.728 1.00 88.25 93 SER A C 1
ATOM 735 O O . SER A 1 93 ? 3.757 -8.545 2.367 1.00 88.25 93 SER A O 1
ATOM 737 N N . SER A 1 94 ? 2.707 -7.266 0.857 1.00 85.50 94 SER A N 1
ATOM 738 C CA . SER A 1 94 ? 3.886 -6.452 0.544 1.00 85.50 94 SER A CA 1
ATOM 739 C C . SER A 1 94 ? 4.253 -5.506 1.689 1.00 85.50 94 SER A C 1
ATOM 741 O O . SER A 1 94 ? 5.440 -5.314 1.960 1.00 85.50 94 SER A O 1
ATOM 743 N N . SER A 1 95 ? 3.265 -4.959 2.402 1.00 86.19 95 SER A N 1
ATOM 744 C CA . SER A 1 95 ? 3.481 -4.059 3.539 1.00 86.19 95 SER A CA 1
ATOM 745 C C . SER A 1 95 ? 3.988 -4.785 4.788 1.00 86.19 95 SER A C 1
ATOM 747 O O . SER A 1 95 ? 4.879 -4.262 5.457 1.00 86.19 95 SER A O 1
ATOM 749 N N . ILE A 1 96 ? 3.508 -6.003 5.084 1.00 78.81 96 ILE A N 1
ATOM 750 C CA . ILE A 1 96 ? 4.012 -6.797 6.223 1.00 78.81 96 ILE A CA 1
ATOM 751 C C . ILE A 1 96 ? 5.498 -7.128 6.055 1.00 78.81 96 ILE A C 1
ATOM 753 O O . ILE A 1 96 ? 6.261 -6.978 7.007 1.00 78.81 96 ILE A O 1
ATOM 757 N N . PHE A 1 97 ? 5.939 -7.558 4.866 1.00 76.00 97 PHE A N 1
ATOM 758 C CA . PHE A 1 97 ? 7.352 -7.907 4.672 1.00 76.00 97 PHE A CA 1
ATOM 759 C C . PHE A 1 97 ? 8.278 -6.715 4.899 1.00 76.00 97 PHE A C 1
ATOM 761 O O . PHE A 1 97 ? 9.342 -6.885 5.486 1.00 76.00 97 PHE A O 1
ATOM 768 N N . VAL A 1 98 ? 7.866 -5.511 4.500 1.00 71.44 98 VAL A N 1
ATOM 769 C CA . VAL A 1 98 ? 8.648 -4.303 4.780 1.00 71.44 98 VAL A CA 1
ATOM 770 C C . VAL A 1 98 ? 8.604 -3.929 6.264 1.00 71.44 98 VAL A C 1
ATOM 772 O O . VAL A 1 98 ? 9.634 -3.539 6.803 1.00 71.44 98 VAL A O 1
ATOM 775 N N . GLY A 1 99 ? 7.464 -4.092 6.942 1.00 66.88 99 GLY A N 1
ATOM 776 C CA . GLY A 1 99 ? 7.342 -3.819 8.380 1.00 66.88 99 GLY A CA 1
ATOM 777 C C . GLY A 1 99 ? 8.116 -4.791 9.280 1.00 66.88 99 GLY A C 1
ATOM 778 O O . GLY A 1 99 ? 8.612 -4.389 10.326 1.00 66.88 99 GLY A O 1
ATOM 779 N N . ILE A 1 100 ? 8.246 -6.062 8.885 1.00 67.19 100 ILE A N 1
ATOM 780 C CA . ILE A 1 100 ? 8.952 -7.085 9.676 1.00 67.19 100 ILE A CA 1
ATOM 781 C C . ILE A 1 100 ? 10.442 -7.136 9.335 1.00 67.19 100 ILE A C 1
ATOM 783 O O . ILE A 1 100 ? 11.272 -7.221 10.233 1.00 67.19 100 ILE A O 1
ATOM 787 N N . ILE A 1 101 ? 10.792 -7.139 8.049 1.00 65.69 101 ILE A N 1
ATOM 788 C CA . ILE A 1 101 ? 12.169 -7.394 7.589 1.00 65.69 101 ILE A CA 1
ATOM 789 C C . ILE A 1 101 ? 12.938 -6.080 7.376 1.00 65.69 101 ILE A C 1
ATOM 791 O O . ILE A 1 101 ? 14.161 -6.079 7.257 1.00 65.69 101 ILE A O 1
ATOM 795 N N . GLY A 1 102 ? 12.232 -4.950 7.364 1.00 62.78 102 GLY A N 1
ATOM 796 C CA . GLY A 1 102 ? 12.790 -3.651 7.034 1.00 62.78 102 GLY A CA 1
ATOM 797 C C . GLY A 1 102 ? 12.840 -3.407 5.524 1.00 62.78 102 GLY A C 1
ATOM 798 O O . GLY A 1 102 ? 12.720 -4.310 4.686 1.00 62.78 102 GLY A O 1
ATOM 799 N N . ARG A 1 103 ? 13.004 -2.132 5.168 1.00 58.78 103 ARG A N 1
ATOM 800 C CA . ARG A 1 103 ? 13.150 -1.676 3.774 1.00 58.78 103 ARG A CA 1
ATOM 801 C C . ARG A 1 103 ? 14.600 -1.663 3.280 1.00 58.78 103 ARG A C 1
ATOM 803 O O . ARG A 1 103 ? 14.824 -1.365 2.113 1.00 58.78 103 ARG A O 1
ATOM 810 N N . GLU A 1 104 ? 15.558 -1.883 4.176 1.00 58.38 104 GLU A N 1
ATOM 811 C CA . GLU A 1 104 ? 16.998 -1.875 3.903 1.00 58.38 104 GLU A CA 1
ATOM 812 C C . GLU A 1 104 ? 17.594 -3.196 4.376 1.00 58.38 104 GLU A C 1
ATOM 814 O O . GLU A 1 104 ? 18.304 -3.267 5.380 1.00 58.38 104 GLU A O 1
ATOM 819 N N . TYR A 1 105 ? 17.254 -4.270 3.667 1.00 51.38 105 TYR A N 1
ATOM 820 C CA . TYR A 1 105 ? 17.834 -5.582 3.910 1.00 51.38 105 TYR A CA 1
ATOM 821 C C . TYR A 1 105 ? 19.360 -5.508 3.715 1.00 51.38 105 TYR A C 1
ATOM 823 O O . TYR A 1 105 ? 19.852 -5.532 2.588 1.00 51.38 105 TYR A O 1
ATOM 831 N N . GLY A 1 106 ? 20.105 -5.355 4.815 1.00 52.91 106 GLY A N 1
ATOM 832 C CA . GLY A 1 106 ? 21.561 -5.170 4.809 1.00 52.91 106 GLY A CA 1
ATOM 833 C C . GLY A 1 106 ? 22.089 -3.963 5.590 1.00 52.91 106 GLY A C 1
ATOM 834 O O . GLY A 1 106 ? 23.302 -3.759 5.590 1.00 52.91 106 GLY A O 1
ATOM 835 N N . ASN A 1 107 ? 21.241 -3.173 6.261 1.00 59.00 107 ASN A N 1
ATOM 836 C CA . ASN A 1 107 ? 21.731 -2.129 7.164 1.00 59.00 107 ASN A CA 1
ATOM 837 C C . ASN A 1 107 ? 22.492 -2.776 8.354 1.00 59.00 107 ASN A C 1
ATOM 839 O O . ASN A 1 107 ? 21.914 -3.606 9.061 1.00 59.00 107 ASN A O 1
ATOM 843 N N . PRO A 1 108 ? 23.786 -2.456 8.572 1.00 54.88 108 PRO A N 1
ATOM 844 C CA . PRO A 1 108 ? 24.618 -3.103 9.592 1.00 54.88 108 PRO A CA 1
ATOM 845 C C . PRO A 1 108 ? 24.210 -2.763 11.037 1.00 54.88 108 PRO A C 1
ATOM 847 O O . PRO A 1 108 ? 24.661 -3.430 11.971 1.00 54.88 108 PRO A O 1
ATOM 850 N N . ASN A 1 109 ? 23.342 -1.768 11.243 1.00 60.47 109 ASN A N 1
ATOM 851 C CA . ASN A 1 109 ? 22.864 -1.368 12.563 1.00 60.47 109 ASN A CA 1
ATOM 852 C C . ASN A 1 109 ? 21.693 -2.249 13.030 1.00 60.47 109 ASN A C 1
ATOM 854 O O . ASN A 1 109 ? 20.529 -1.851 13.004 1.00 60.47 109 ASN A O 1
ATOM 858 N N . LEU A 1 110 ? 22.011 -3.447 13.531 1.00 56.12 110 LEU A N 1
ATOM 859 C CA . LEU A 1 110 ? 21.027 -4.400 14.074 1.00 56.12 110 LEU A CA 1
ATOM 860 C C . LEU A 1 110 ? 20.108 -3.795 15.157 1.00 56.12 110 LEU A C 1
ATOM 862 O O . LEU A 1 110 ? 18.941 -4.166 15.244 1.00 56.12 110 LEU A O 1
ATOM 866 N N . GLY A 1 111 ? 20.614 -2.861 15.973 1.00 60.47 111 GLY A N 1
ATOM 867 C CA . GLY A 1 111 ? 19.835 -2.206 17.033 1.00 60.47 111 GLY A CA 1
ATOM 868 C C . GLY A 1 111 ? 18.743 -1.263 16.515 1.00 60.47 111 GLY A C 1
ATOM 869 O O . GLY A 1 111 ? 17.636 -1.267 17.047 1.00 60.47 111 GLY A O 1
ATOM 870 N N . GLU A 1 112 ? 19.023 -0.505 15.451 1.00 60.53 112 GLU A N 1
ATOM 871 C CA . GLU A 1 112 ? 18.033 0.363 14.794 1.00 60.53 112 GLU A CA 1
ATOM 872 C C . GLU A 1 112 ? 16.965 -0.486 14.086 1.00 60.53 112 GLU A C 1
ATOM 874 O O . GLU A 1 112 ? 15.772 -0.220 14.224 1.00 60.53 112 GLU A O 1
ATOM 879 N N . GLY A 1 113 ? 17.371 -1.595 13.454 1.00 61.94 113 GLY A N 1
ATOM 880 C CA . GLY A 1 113 ? 16.446 -2.541 12.821 1.00 61.94 113 GLY A CA 1
ATOM 881 C C . GLY A 1 113 ? 15.448 -3.193 13.791 1.00 61.94 113 GLY A C 1
ATOM 882 O O . GLY A 1 113 ? 14.284 -3.380 13.436 1.00 61.94 113 GLY A O 1
ATOM 883 N N . LEU A 1 114 ? 15.863 -3.501 15.027 1.00 64.12 114 LEU A N 1
ATOM 884 C CA . LEU A 1 114 ? 14.961 -4.035 16.060 1.00 64.12 114 LEU A CA 1
ATOM 885 C C . LEU A 1 114 ? 13.953 -2.987 16.558 1.00 64.12 114 LEU A C 1
ATOM 887 O O . LEU A 1 114 ? 12.784 -3.314 16.772 1.00 64.12 114 LEU A O 1
ATOM 891 N N . GLY A 1 115 ? 14.385 -1.731 16.722 1.00 67.62 115 GLY A N 1
ATOM 892 C CA . GLY A 1 115 ? 13.499 -0.626 17.101 1.00 67.62 115 GLY A CA 1
ATOM 893 C C . GLY A 1 115 ? 12.426 -0.356 16.043 1.00 67.62 115 GLY A C 1
ATOM 894 O O . GLY A 1 115 ? 11.239 -0.264 16.366 1.00 67.62 115 GLY A O 1
ATOM 895 N N . ASP A 1 116 ? 12.828 -0.326 14.774 1.00 73.94 116 ASP A N 1
ATOM 896 C CA . ASP A 1 116 ? 11.924 -0.130 13.639 1.00 73.94 116 ASP A CA 1
ATOM 897 C C . ASP A 1 116 ? 10.929 -1.286 13.474 1.00 73.94 116 ASP A C 1
ATOM 899 O O . ASP A 1 116 ? 9.754 -1.064 13.159 1.00 73.94 116 ASP A O 1
ATOM 903 N N . GLN A 1 117 ? 11.363 -2.521 13.743 1.00 76.12 117 GLN A N 1
ATOM 904 C CA . GLN A 1 117 ? 10.485 -3.690 13.739 1.00 76.12 117 GLN A CA 1
ATOM 905 C C . GLN A 1 117 ? 9.431 -3.600 14.850 1.00 76.12 117 GLN A C 1
ATOM 907 O O . GLN A 1 117 ? 8.247 -3.810 14.585 1.00 76.12 117 GLN A O 1
ATOM 912 N N . ALA A 1 118 ? 9.826 -3.242 16.077 1.00 81.81 118 ALA A N 1
ATOM 913 C CA . ALA A 1 118 ? 8.890 -3.079 17.189 1.00 81.81 118 ALA A CA 1
ATOM 914 C C . ALA A 1 118 ? 7.864 -1.967 16.911 1.00 81.81 118 ALA A C 1
ATOM 916 O O . ALA A 1 118 ? 6.665 -2.161 17.116 1.00 81.81 118 ALA A O 1
ATOM 917 N N . ALA A 1 119 ? 8.311 -0.826 16.375 1.00 84.31 119 ALA A N 1
ATOM 918 C CA . ALA A 1 119 ? 7.429 0.271 15.982 1.00 84.31 119 ALA A CA 1
ATOM 919 C C . ALA A 1 119 ? 6.467 -0.123 14.845 1.00 84.31 119 ALA A C 1
ATOM 921 O O . ALA A 1 119 ? 5.305 0.293 14.842 1.00 84.31 119 ALA A O 1
ATOM 922 N N . SER A 1 120 ? 6.929 -0.944 13.900 1.00 86.12 120 SER A N 1
ATOM 923 C CA . SER A 1 120 ? 6.101 -1.482 12.816 1.00 86.12 120 SER A CA 1
ATOM 924 C C . SER A 1 120 ? 5.069 -2.481 13.339 1.00 86.12 120 SER A C 1
ATOM 926 O O . SER A 1 120 ? 3.898 -2.385 12.984 1.00 86.12 120 SER A O 1
ATOM 928 N N . MET A 1 121 ? 5.454 -3.387 14.241 1.00 86.81 121 MET A N 1
ATOM 929 C CA . MET A 1 121 ? 4.513 -4.294 14.905 1.00 86.81 121 MET A CA 1
ATOM 930 C C . MET A 1 121 ? 3.464 -3.527 15.713 1.00 86.81 121 MET A C 1
ATOM 932 O O . MET A 1 121 ? 2.285 -3.854 15.630 1.00 86.81 121 MET A O 1
ATOM 936 N N . ALA A 1 122 ? 3.859 -2.477 16.438 1.00 90.81 122 ALA A N 1
ATOM 937 C CA . ALA A 1 122 ? 2.912 -1.621 17.147 1.00 90.81 122 ALA A CA 1
ATOM 938 C C . ALA A 1 122 ? 1.914 -0.964 16.178 1.00 90.81 122 ALA A C 1
ATOM 940 O O . ALA A 1 122 ? 0.711 -1.040 16.404 1.00 90.81 122 ALA A O 1
ATOM 941 N N . ALA A 1 123 ? 2.388 -0.396 15.062 1.00 93.38 123 ALA A N 1
ATOM 942 C CA . ALA A 1 123 ? 1.520 0.187 14.036 1.00 93.38 123 ALA A CA 1
ATOM 943 C C . ALA A 1 123 ? 0.534 -0.837 13.454 1.00 93.38 123 ALA A C 1
ATOM 945 O O . ALA A 1 123 ? -0.649 -0.540 13.298 1.00 93.38 123 ALA A O 1
ATOM 946 N N . TYR A 1 124 ? 1.018 -2.048 13.173 1.00 93.38 124 TYR A N 1
ATOM 947 C CA . TYR A 1 124 ? 0.203 -3.154 12.684 1.00 93.38 124 TYR A CA 1
ATOM 948 C C . TYR A 1 124 ? -0.904 -3.517 13.680 1.00 93.38 124 TYR A C 1
ATOM 950 O O . TYR A 1 124 ? -2.075 -3.547 13.310 1.00 93.38 124 TYR A O 1
ATOM 958 N N . THR A 1 125 ? -0.552 -3.722 14.953 1.00 93.88 125 THR A N 1
ATOM 959 C CA . THR A 1 125 ? -1.510 -4.046 16.018 1.00 93.88 125 THR A CA 1
ATOM 960 C C . THR A 1 125 ? -2.530 -2.931 16.215 1.00 93.88 125 THR A C 1
ATOM 962 O O . THR A 1 125 ? -3.718 -3.210 16.334 1.00 93.88 125 THR A O 1
ATOM 965 N N . VAL A 1 126 ? -2.104 -1.663 16.196 1.00 95.69 126 VAL A N 1
ATOM 966 C CA . VAL A 1 126 ? -3.025 -0.517 16.281 1.00 95.69 126 VAL A CA 1
ATOM 967 C C . VAL A 1 126 ? -4.013 -0.528 15.111 1.00 95.69 126 VAL A C 1
ATOM 969 O O . VAL A 1 126 ? -5.199 -0.277 15.314 1.00 95.69 126 VAL A O 1
ATOM 972 N N . GLY A 1 127 ? -3.564 -0.883 13.905 1.00 96.81 127 GLY A N 1
ATOM 973 C CA . GLY A 1 127 ? -4.438 -1.061 12.746 1.00 96.81 127 GLY A CA 1
ATOM 974 C C . GLY A 1 127 ? -5.453 -2.191 12.915 1.00 96.81 127 GLY A C 1
ATOM 975 O O . GLY A 1 127 ? -6.637 -1.999 12.640 1.00 96.81 127 GLY A O 1
ATOM 976 N N . GLU A 1 128 ? -5.010 -3.351 13.399 1.00 97.00 128 GLU A N 1
ATOM 977 C CA . GLU A 1 128 ? -5.878 -4.505 13.662 1.00 97.00 128 GLU A CA 1
ATOM 978 C C . GLU A 1 128 ? -6.937 -4.184 14.728 1.00 97.00 128 GLU A C 1
ATOM 980 O O . GLU A 1 128 ? -8.124 -4.376 14.472 1.00 97.00 128 GLU A O 1
ATOM 985 N N . VAL A 1 129 ? -6.540 -3.582 15.856 1.00 97.00 129 VAL A N 1
ATOM 986 C CA . VAL A 1 129 ? -7.457 -3.155 16.931 1.00 97.00 129 VAL A CA 1
ATOM 987 C C . VAL A 1 129 ? -8.426 -2.071 16.452 1.00 97.00 129 VAL A C 1
ATOM 989 O O . VAL A 1 129 ? -9.601 -2.092 16.809 1.00 97.00 129 VAL A O 1
ATOM 992 N N . THR A 1 130 ? -7.975 -1.133 15.612 1.00 96.44 130 THR A N 1
ATOM 993 C CA . THR A 1 130 ? -8.860 -0.110 15.022 1.00 96.44 130 THR A CA 1
ATOM 994 C C . THR A 1 130 ? -9.962 -0.762 14.186 1.00 96.44 130 THR A C 1
ATOM 996 O O . THR A 1 130 ? -11.130 -0.393 14.296 1.00 96.44 130 THR A O 1
ATOM 999 N N . ALA A 1 131 ? -9.614 -1.755 13.363 1.00 97.25 131 ALA A N 1
ATOM 1000 C CA . ALA A 1 131 ? -10.594 -2.493 12.574 1.00 97.25 131 ALA A CA 1
ATOM 1001 C C . ALA A 1 131 ? -11.492 -3.388 13.444 1.00 97.25 131 ALA A C 1
ATOM 1003 O O . ALA A 1 131 ? -12.685 -3.494 13.168 1.00 97.25 131 ALA A O 1
ATOM 1004 N N . GLU A 1 132 ? -10.956 -3.973 14.515 1.00 97.75 132 GLU A N 1
ATOM 1005 C CA . GLU A 1 132 ? -11.724 -4.744 15.494 1.00 97.75 132 GLU A CA 1
ATOM 1006 C C . GLU A 1 132 ? -12.791 -3.900 16.194 1.00 97.75 132 GLU A C 1
ATOM 1008 O O . GLU A 1 132 ? -13.937 -4.333 16.304 1.00 97.75 132 GLU A O 1
ATOM 1013 N N . GLN A 1 133 ? -12.452 -2.674 16.598 1.00 96.50 133 GLN A N 1
ATOM 1014 C CA . GLN A 1 133 ? -13.397 -1.742 17.219 1.00 96.50 133 GLN A CA 1
ATOM 1015 C C . GLN A 1 133 ? -14.546 -1.348 16.281 1.00 96.50 133 GLN A C 1
ATOM 1017 O O . GLN A 1 133 ? -15.665 -1.122 16.739 1.00 96.50 133 GLN A O 1
ATOM 1022 N N . ILE A 1 134 ? -14.288 -1.281 14.972 1.00 96.38 134 ILE A N 1
ATOM 1023 C CA . ILE A 1 134 ? -15.322 -1.056 13.948 1.00 96.38 134 ILE A CA 1
ATOM 1024 C C . ILE A 1 134 ? -16.151 -2.334 13.721 1.00 96.38 134 ILE A C 1
ATOM 1026 O O . ILE A 1 134 ? -17.362 -2.275 13.474 1.00 96.38 134 ILE A O 1
ATOM 1030 N N . GLY A 1 135 ? -15.498 -3.492 13.828 1.00 97.06 135 GLY A N 1
ATOM 1031 C CA . GLY A 1 135 ? -16.093 -4.816 13.731 1.00 97.06 135 GLY A CA 1
ATOM 1032 C C . GLY A 1 135 ? -16.541 -5.195 12.319 1.00 97.06 135 GLY A C 1
ATOM 1033 O O . GLY A 1 135 ? -16.404 -4.447 11.350 1.00 97.06 135 GLY A O 1
ATOM 1034 N N . CYS A 1 136 ? -17.130 -6.385 12.197 1.00 98.12 136 CYS A N 1
ATOM 1035 C CA . CYS A 1 136 ? -17.642 -6.922 10.932 1.00 98.12 136 CYS A CA 1
ATOM 1036 C C . CYS A 1 136 ? -19.048 -6.398 10.589 1.00 98.12 136 CYS A C 1
ATOM 1038 O O . CYS A 1 136 ? -19.951 -7.157 10.246 1.00 98.12 136 CYS A O 1
ATOM 1040 N N . THR A 1 137 ? -19.226 -5.085 10.706 1.00 97.62 137 THR A N 1
ATOM 1041 C CA . THR A 1 137 ? -20.472 -4.353 10.445 1.00 97.62 137 THR A CA 1
ATOM 1042 C C . THR A 1 137 ? -20.492 -3.777 9.023 1.00 97.62 137 THR A C 1
ATOM 1044 O O . THR A 1 137 ? -19.512 -3.903 8.285 1.00 97.62 137 THR A O 1
ATOM 1047 N N . GLU A 1 138 ? -21.581 -3.102 8.640 1.00 97.50 138 GLU A N 1
ATOM 1048 C CA . GLU A 1 138 ? -21.648 -2.327 7.388 1.00 97.50 138 GLU A CA 1
ATOM 1049 C C . GLU A 1 138 ? -20.525 -1.277 7.315 1.00 97.50 138 GLU A C 1
ATOM 1051 O O . GLU A 1 138 ? -19.875 -1.130 6.281 1.00 97.50 138 GLU A O 1
ATOM 1056 N N . THR A 1 139 ? -20.202 -0.627 8.438 1.00 97.31 139 THR A N 1
ATOM 1057 C CA . THR A 1 139 ? -19.070 0.307 8.540 1.00 97.31 139 THR A CA 1
ATOM 1058 C C . THR A 1 139 ? -17.730 -0.384 8.283 1.00 97.31 139 THR A C 1
ATOM 1060 O O . THR A 1 139 ? -16.865 0.178 7.613 1.00 97.31 139 THR A O 1
ATOM 1063 N N . GLY A 1 140 ? -17.543 -1.612 8.777 1.00 97.38 140 GLY A N 1
ATOM 1064 C CA . GLY A 1 140 ? -16.334 -2.402 8.520 1.00 97.38 140 GLY A CA 1
ATOM 1065 C C . GLY A 1 140 ? -16.189 -2.787 7.048 1.00 97.38 140 GLY A C 1
ATOM 1066 O O . GLY A 1 140 ? -15.099 -2.708 6.477 1.00 97.38 140 GLY A O 1
ATOM 1067 N N . GLU A 1 141 ? -17.295 -3.141 6.396 1.00 97.69 141 GLU A N 1
ATOM 1068 C CA . GLU A 1 141 ? -17.308 -3.386 4.955 1.00 97.69 141 GLU A CA 1
ATOM 1069 C C . GLU A 1 141 ? -16.994 -2.108 4.164 1.00 97.69 141 GLU A C 1
ATOM 1071 O O . GLU A 1 141 ? -16.185 -2.136 3.230 1.00 97.69 141 GLU A O 1
ATOM 1076 N N . GLN A 1 142 ? -17.590 -0.980 4.558 1.00 97.38 142 GLN A N 1
ATOM 1077 C CA . GLN A 1 142 ? -17.321 0.319 3.955 1.00 97.38 142 GLN A CA 1
ATOM 1078 C C . GLN A 1 142 ? -15.844 0.700 4.109 1.00 97.38 142 GLN A C 1
ATOM 1080 O O . GLN A 1 142 ? -15.229 1.107 3.128 1.00 97.38 142 GLN A O 1
ATOM 1085 N N . LEU A 1 143 ? -15.241 0.471 5.282 1.00 97.38 143 LEU A N 1
ATOM 1086 C CA . LEU A 1 143 ? -13.811 0.691 5.501 1.00 97.38 143 LEU A CA 1
ATOM 1087 C C . LEU A 1 143 ? -12.971 -0.151 4.537 1.00 97.38 143 LEU A C 1
ATOM 1089 O O . LEU A 1 143 ? -12.041 0.366 3.921 1.00 97.38 143 LEU A O 1
ATOM 1093 N N . ALA A 1 144 ? -13.308 -1.432 4.359 1.00 97.75 144 ALA A N 1
ATOM 1094 C CA . ALA A 1 144 ? -12.590 -2.312 3.438 1.00 97.75 144 ALA A CA 1
ATOM 1095 C C . ALA A 1 144 ? -12.626 -1.780 1.994 1.00 97.75 144 ALA A C 1
ATOM 1097 O O . ALA A 1 144 ? -11.605 -1.776 1.301 1.00 97.75 144 ALA A O 1
ATOM 1098 N N . ARG A 1 145 ? -13.792 -1.289 1.551 1.00 96.94 145 ARG A N 1
ATOM 1099 C CA . ARG A 1 145 ? -13.961 -0.643 0.240 1.00 96.94 145 ARG A CA 1
ATOM 1100 C C . ARG A 1 145 ? -13.157 0.652 0.156 1.00 96.94 145 ARG A C 1
ATOM 1102 O O . ARG A 1 145 ? -12.408 0.820 -0.800 1.00 96.94 145 ARG A O 1
ATOM 1109 N N . SER A 1 146 ? -13.219 1.509 1.172 1.00 96.81 146 SER A N 1
ATOM 1110 C CA . SER A 1 146 ? -12.469 2.766 1.213 1.00 96.81 146 SER A CA 1
ATOM 1111 C C . SER A 1 146 ? -10.955 2.554 1.185 1.00 96.81 146 SER A C 1
ATOM 1113 O O . SER A 1 146 ? -10.260 3.323 0.527 1.00 96.81 146 SER A O 1
ATOM 1115 N N . VAL A 1 147 ? -10.423 1.492 1.807 1.00 96.88 147 VAL A N 1
ATOM 1116 C CA . VAL A 1 147 ? -8.999 1.134 1.665 1.00 96.88 147 VAL A CA 1
ATOM 1117 C C . VAL A 1 147 ? -8.673 0.781 0.213 1.00 96.88 147 VAL A C 1
ATOM 1119 O O . VAL A 1 147 ? -7.692 1.281 -0.333 1.00 96.88 147 VAL A O 1
ATOM 1122 N N . VAL A 1 148 ? -9.492 -0.045 -0.441 1.00 96.19 148 VAL A N 1
ATOM 1123 C CA . VAL A 1 148 ? -9.288 -0.421 -1.851 1.00 96.19 148 VAL A CA 1
ATOM 1124 C C . VAL A 1 148 ? -9.348 0.804 -2.763 1.00 96.19 148 VAL A C 1
ATOM 1126 O O . VAL A 1 148 ? -8.444 1.003 -3.573 1.00 96.19 148 VAL A O 1
ATOM 1129 N N . GLU A 1 149 ? -10.355 1.656 -2.592 1.00 94.75 149 GLU A N 1
ATOM 1130 C CA . GLU A 1 149 ? -10.491 2.893 -3.358 1.00 94.75 149 GLU A CA 1
ATOM 1131 C C . GLU A 1 149 ? -9.320 3.848 -3.106 1.00 94.75 149 GLU A C 1
ATOM 1133 O O . GLU A 1 149 ? -8.812 4.468 -4.036 1.00 94.75 149 GLU A O 1
ATOM 1138 N N . TYR A 1 150 ? -8.842 3.952 -1.866 1.00 93.75 150 TYR A N 1
ATOM 1139 C CA . TYR A 1 150 ? -7.664 4.745 -1.533 1.00 93.75 150 TYR A CA 1
ATOM 1140 C C . TYR A 1 150 ? -6.407 4.243 -2.268 1.00 93.75 150 TYR A C 1
ATOM 1142 O O . TYR A 1 150 ? -5.640 5.038 -2.827 1.00 93.75 150 TYR A O 1
ATOM 1150 N N . LEU A 1 151 ? -6.204 2.922 -2.328 1.00 93.00 151 LEU A N 1
ATOM 1151 C CA . LEU A 1 151 ? -5.094 2.315 -3.071 1.00 93.00 151 LEU A CA 1
ATOM 1152 C C . LEU A 1 151 ? -5.177 2.600 -4.577 1.00 93.00 151 LEU A C 1
ATOM 1154 O O . LEU A 1 151 ? -4.131 2.791 -5.206 1.00 93.00 151 LEU A O 1
A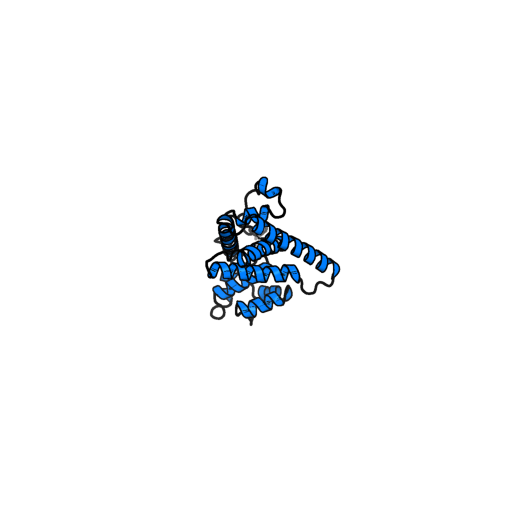TOM 1158 N N . ASP A 1 152 ? -6.390 2.668 -5.130 1.00 91.56 152 ASP A N 1
ATOM 1159 C CA . ASP A 1 152 ? -6.646 3.021 -6.530 1.00 91.56 152 ASP A CA 1
ATOM 1160 C C . ASP A 1 152 ? -6.389 4.499 -6.811 1.00 91.56 152 ASP A C 1
ATOM 1162 O O . ASP A 1 152 ? -5.571 4.832 -7.671 1.00 91.56 152 ASP A O 1
ATOM 1166 N N . ARG A 1 153 ? -6.980 5.397 -6.014 1.00 88.06 153 ARG A N 1
ATOM 1167 C CA . ARG A 1 153 ? -6.791 6.851 -6.151 1.00 88.06 153 ARG A CA 1
ATOM 1168 C C . ARG A 1 153 ? -5.318 7.248 -6.097 1.00 88.06 153 ARG A C 1
ATOM 1170 O O . ARG A 1 153 ? -4.886 8.150 -6.818 1.00 88.06 153 ARG A O 1
ATOM 1177 N N . THR A 1 154 ? -4.540 6.590 -5.238 1.00 86.56 154 THR A N 1
ATOM 1178 C CA . THR A 1 154 ? -3.096 6.839 -5.098 1.00 86.56 154 THR A CA 1
ATOM 1179 C C . THR A 1 154 ? -2.252 6.162 -6.182 1.00 86.56 154 THR A C 1
ATOM 1181 O O . THR A 1 154 ? -1.115 6.590 -6.402 1.00 86.56 154 THR A O 1
ATOM 1184 N N . ALA A 1 155 ? -2.787 5.143 -6.867 1.00 86.12 155 ALA A N 1
ATOM 1185 C CA . ALA A 1 155 ? -2.132 4.450 -7.976 1.00 86.12 155 ALA A CA 1
ATOM 1186 C C . ALA A 1 155 ? -2.307 5.150 -9.335 1.00 86.12 155 ALA A C 1
ATOM 1188 O O . ALA A 1 155 ? -1.435 5.035 -10.198 1.00 86.12 155 ALA A O 1
ATOM 1189 N N . GLU A 1 156 ? -3.411 5.866 -9.536 1.00 79.25 156 GLU A N 1
ATOM 1190 C CA . GLU A 1 156 ? -3.681 6.596 -10.781 1.00 79.25 156 GLU A CA 1
ATOM 1191 C C . GLU A 1 156 ? -2.738 7.794 -10.973 1.00 79.25 156 GLU A C 1
ATOM 1193 O O . GLU A 1 156 ? -2.318 8.079 -12.096 1.00 79.25 156 GLU A O 1
ATOM 1198 N N . GLY A 1 157 ? -2.331 8.443 -9.877 1.00 70.38 157 GLY A N 1
ATOM 1199 C CA . GLY A 1 157 ? -1.586 9.702 -9.931 1.00 70.38 157 GLY A CA 1
ATOM 1200 C C . GLY A 1 157 ? -2.462 10.872 -10.401 1.00 70.38 157 GLY A C 1
ATOM 1201 O O . GLY A 1 157 ? -3.679 10.743 -10.522 1.00 70.38 157 GLY A O 1
ATOM 1202 N N . ALA A 1 158 ? -1.858 12.043 -10.622 1.00 71.94 158 ALA A N 1
ATOM 1203 C CA . ALA A 1 158 ? -2.569 13.179 -11.217 1.00 71.94 158 ALA A CA 1
ATOM 1204 C C . ALA A 1 158 ? -2.665 13.016 -12.755 1.00 71.94 158 ALA A C 1
ATOM 1206 O O . ALA A 1 158 ? -1.745 12.436 -13.335 1.00 71.94 158 ALA A O 1
ATOM 1207 N N . PRO A 1 159 ? -3.718 13.539 -13.424 1.00 69.12 159 PRO A N 1
ATOM 1208 C CA . PRO A 1 159 ? -3.979 13.317 -14.857 1.00 69.12 159 PRO A CA 1
ATOM 1209 C C . PRO A 1 159 ? -2.805 13.608 -15.809 1.00 69.12 159 PRO A C 1
ATOM 1211 O O . PRO A 1 159 ? -2.641 12.894 -16.793 1.00 69.12 159 PRO A O 1
ATOM 1214 N N . ASP A 1 160 ? -1.954 14.583 -15.476 1.00 74.69 160 ASP A N 1
ATOM 1215 C CA . ASP A 1 160 ? -0.786 14.986 -16.280 1.00 74.69 160 ASP A CA 1
ATOM 1216 C C . ASP A 1 160 ? 0.560 14.693 -15.589 1.00 74.69 160 ASP A C 1
ATOM 1218 O O . ASP A 1 160 ? 1.608 15.217 -15.973 1.00 74.69 160 ASP A O 1
ATOM 1222 N N . ALA A 1 161 ? 0.553 13.876 -14.533 1.00 78.94 161 ALA A N 1
ATOM 1223 C CA . ALA A 1 161 ? 1.767 13.493 -13.824 1.00 78.94 161 ALA A CA 1
ATOM 1224 C C . ALA A 1 161 ? 2.420 12.246 -14.444 1.00 78.94 161 ALA A C 1
ATOM 1226 O O . ALA A 1 161 ? 1.751 11.422 -15.077 1.00 78.94 161 ALA A O 1
ATOM 1227 N N . PRO A 1 162 ? 3.734 12.050 -14.227 1.00 82.62 162 PRO A N 1
ATOM 1228 C CA . PRO A 1 162 ? 4.372 10.780 -14.520 1.00 82.62 162 PRO A CA 1
ATOM 1229 C C . PRO A 1 162 ? 3.615 9.614 -13.881 1.00 82.62 162 PRO A C 1
ATOM 1231 O O . PRO A 1 162 ? 3.329 9.623 -12.685 1.00 82.62 162 PRO A O 1
ATOM 1234 N N . ASN A 1 163 ? 3.323 8.593 -14.685 1.00 90.31 163 ASN A N 1
ATOM 1235 C CA . ASN A 1 163 ? 2.686 7.371 -14.218 1.00 90.31 163 ASN A CA 1
ATOM 1236 C C . ASN A 1 163 ? 3.607 6.177 -14.480 1.00 90.31 163 ASN A C 1
ATOM 1238 O O . ASN A 1 163 ? 3.897 5.823 -15.631 1.00 90.31 163 ASN A O 1
ATOM 1242 N N . TYR A 1 164 ? 4.052 5.544 -13.398 1.00 94.06 164 TYR A N 1
ATOM 1243 C CA . TYR A 1 164 ? 5.022 4.453 -13.450 1.00 94.06 164 TYR A CA 1
ATOM 1244 C C . TYR A 1 164 ? 4.512 3.258 -14.252 1.00 94.06 164 TYR A C 1
ATOM 1246 O O . TYR A 1 164 ? 5.256 2.648 -15.017 1.00 94.06 164 TYR A O 1
ATOM 1254 N N . VAL A 1 165 ? 3.227 2.933 -14.116 1.00 94.50 165 VAL A N 1
ATOM 1255 C CA . VAL A 1 165 ? 2.609 1.770 -14.760 1.00 94.50 165 VAL A CA 1
ATOM 1256 C C . VAL A 1 165 ? 2.556 1.962 -16.273 1.00 94.50 165 VAL A C 1
ATOM 1258 O O . VAL A 1 165 ? 2.952 1.069 -17.025 1.00 94.50 165 VAL A O 1
ATOM 1261 N N . THR A 1 166 ? 2.138 3.145 -16.724 1.00 93.75 166 THR A N 1
ATOM 1262 C CA . THR A 1 166 ? 2.139 3.512 -18.146 1.00 93.75 166 THR A CA 1
ATOM 1263 C C . THR A 1 166 ? 3.558 3.524 -18.716 1.00 93.75 166 THR A C 1
ATOM 1265 O O . THR A 1 166 ? 3.792 2.967 -19.789 1.00 93.75 166 THR A O 1
ATOM 1268 N N . GLY A 1 167 ? 4.524 4.097 -17.989 1.00 94.56 167 GLY A N 1
ATOM 1269 C CA . GLY A 1 167 ? 5.930 4.106 -18.400 1.00 94.56 167 GLY A CA 1
ATOM 1270 C C . GLY A 1 167 ? 6.535 2.701 -18.512 1.00 94.56 167 GLY A C 1
ATOM 1271 O O . GLY A 1 167 ? 7.198 2.402 -19.502 1.00 94.56 167 GLY A O 1
ATOM 1272 N N . CYS A 1 168 ? 6.249 1.824 -17.546 1.00 95.56 168 CYS A N 1
ATOM 1273 C CA . CYS A 1 168 ? 6.683 0.425 -17.531 1.00 95.56 168 CYS A CA 1
ATOM 1274 C C . CYS A 1 168 ? 6.143 -0.346 -18.739 1.00 95.56 168 CYS A C 1
ATOM 1276 O O . CYS A 1 168 ? 6.914 -0.970 -19.469 1.00 95.56 168 CYS A O 1
ATOM 1278 N N . ALA A 1 169 ? 4.834 -0.252 -18.990 1.00 95.75 169 ALA A N 1
ATOM 1279 C CA . ALA A 1 169 ? 4.192 -0.960 -20.095 1.00 95.75 169 ALA A CA 1
ATOM 1280 C C . ALA A 1 169 ? 4.698 -0.466 -21.460 1.00 95.75 169 ALA A C 1
ATOM 1282 O O . ALA A 1 169 ? 4.851 -1.257 -22.386 1.00 95.75 169 ALA A O 1
ATOM 1283 N N . LYS A 1 170 ? 5.000 0.836 -21.576 1.00 95.38 170 LYS A N 1
ATOM 1284 C CA . LYS A 1 170 ? 5.592 1.420 -22.785 1.00 95.38 170 LYS A CA 1
ATOM 1285 C C . LYS A 1 1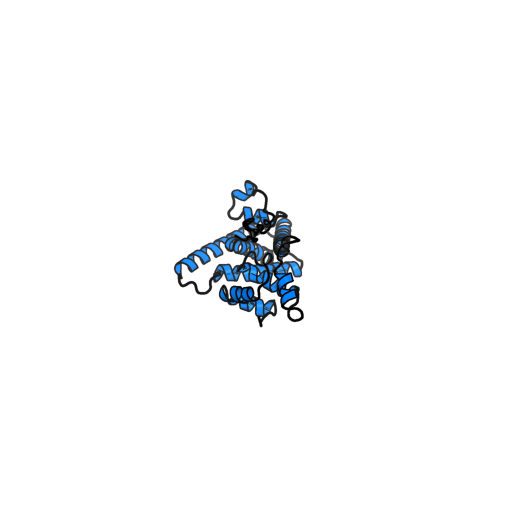70 ? 7.039 0.969 -22.995 1.00 95.38 170 LYS A C 1
ATOM 1287 O O . LYS A 1 170 ? 7.398 0.612 -24.112 1.00 95.38 170 LYS A O 1
ATOM 1292 N N . TYR A 1 171 ? 7.865 0.990 -21.947 1.00 95.81 171 TYR A N 1
ATOM 1293 C CA . TYR A 1 171 ? 9.273 0.589 -22.028 1.00 95.81 171 TYR A CA 1
ATOM 1294 C C . TYR A 1 171 ? 9.422 -0.891 -22.400 1.00 95.81 171 TYR A C 1
ATOM 1296 O O . TYR A 1 171 ? 10.213 -1.236 -23.271 1.00 95.81 171 TYR A O 1
ATOM 1304 N N . TYR A 1 172 ? 8.608 -1.754 -21.790 1.00 94.75 172 TYR A N 1
ATOM 1305 C CA . TYR A 1 172 ? 8.586 -3.196 -22.038 1.00 94.75 172 TYR A CA 1
ATOM 1306 C C . TYR A 1 172 ? 7.493 -3.619 -23.022 1.00 94.75 172 TYR A C 1
ATOM 1308 O O . TYR A 1 172 ? 6.913 -4.698 -22.876 1.00 94.75 172 TYR A O 1
ATOM 1316 N N . SER A 1 173 ? 7.184 -2.776 -24.010 1.00 93.19 173 SER A N 1
ATOM 1317 C CA . SER A 1 173 ? 6.133 -3.050 -24.991 1.00 93.19 173 SER A CA 1
ATOM 1318 C C . SER A 1 173 ? 6.285 -4.451 -25.599 1.00 93.19 173 SER A C 1
ATOM 1320 O O . SER A 1 173 ? 7.342 -4.801 -26.120 1.00 93.19 173 SER A O 1
ATOM 1322 N N . GLY A 1 174 ? 5.228 -5.265 -25.511 1.00 90.44 174 GLY A N 1
ATOM 1323 C CA . GLY A 1 174 ? 5.205 -6.656 -25.986 1.00 90.44 174 GLY A CA 1
ATOM 1324 C C . GLY A 1 174 ? 5.783 -7.698 -25.017 1.00 90.44 174 GLY A C 1
ATOM 1325 O O . GLY A 1 174 ? 5.573 -8.888 -25.228 1.00 90.44 174 GLY A O 1
ATOM 1326 N N . ARG A 1 175 ? 6.453 -7.274 -23.939 1.00 94.56 175 ARG A N 1
ATOM 1327 C CA . ARG A 1 175 ? 7.035 -8.155 -22.914 1.00 94.56 175 ARG A CA 1
ATOM 1328 C C . ARG A 1 175 ? 6.207 -8.197 -21.631 1.00 94.56 175 ARG A C 1
ATOM 1330 O O . ARG A 1 175 ? 5.954 -9.280 -21.114 1.00 94.56 175 ARG A O 1
ATOM 1337 N N . TYR A 1 176 ? 5.784 -7.037 -21.126 1.00 95.19 176 TYR A N 1
ATOM 1338 C CA . TYR A 1 176 ? 4.971 -6.941 -19.911 1.00 95.19 176 TYR A CA 1
ATOM 1339 C C . TYR A 1 176 ? 3.685 -6.156 -20.161 1.00 95.19 176 TYR A C 1
ATOM 1341 O O . TYR A 1 176 ? 3.677 -5.093 -20.780 1.00 95.19 176 TYR A O 1
ATOM 1349 N N . THR A 1 177 ? 2.575 -6.686 -19.656 1.00 95.50 177 THR A 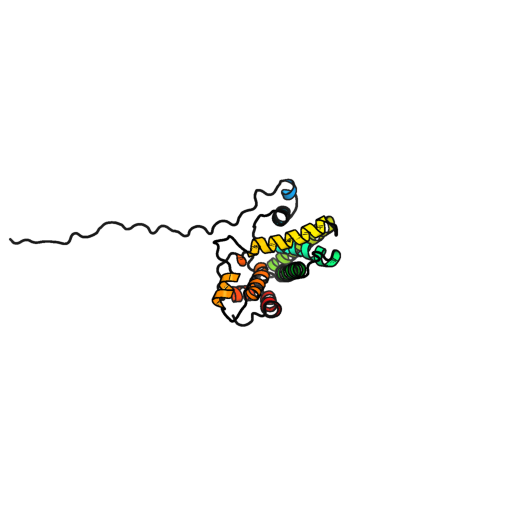N 1
ATOM 1350 C CA . THR A 1 177 ? 1.257 -6.052 -19.748 1.00 95.50 177 THR A CA 1
ATOM 1351 C C . THR A 1 177 ? 1.111 -4.914 -18.736 1.00 95.50 177 THR A C 1
ATOM 1353 O O . THR A 1 177 ? 1.763 -4.894 -17.689 1.00 95.50 177 THR A O 1
ATOM 1356 N N . LYS A 1 178 ? 0.155 -4.002 -18.977 1.00 93.94 178 LYS A N 1
ATOM 1357 C CA . LYS A 1 178 ? -0.211 -2.953 -18.006 1.00 93.94 178 LYS A CA 1
ATOM 1358 C C . LYS A 1 178 ? -0.577 -3.542 -16.636 1.00 93.94 178 LYS A C 1
ATOM 1360 O O . LYS A 1 178 ? -0.219 -2.969 -15.615 1.00 93.94 178 LYS A O 1
ATOM 1365 N N . ARG A 1 179 ? -1.217 -4.718 -16.606 1.00 93.12 179 ARG A N 1
ATOM 1366 C CA . ARG A 1 179 ? -1.561 -5.440 -15.370 1.00 93.12 179 ARG A CA 1
ATOM 1367 C C . ARG A 1 179 ? -0.324 -5.909 -14.601 1.00 93.12 179 ARG A C 1
ATOM 1369 O O . ARG A 1 179 ? -0.298 -5.796 -13.381 1.00 93.12 179 ARG A O 1
ATOM 1376 N N . GLN A 1 180 ? 0.693 -6.417 -15.292 1.00 95.19 180 GLN A N 1
ATOM 1377 C CA . GLN A 1 180 ? 1.946 -6.829 -14.649 1.00 95.19 180 GLN A CA 1
ATOM 1378 C C . GLN A 1 180 ? 2.711 -5.616 -14.111 1.00 95.19 180 GLN A C 1
ATOM 1380 O O . GLN A 1 180 ? 3.177 -5.643 -12.977 1.00 95.19 180 GLN A O 1
ATOM 1385 N N . CYS A 1 181 ? 2.759 -4.519 -14.871 1.00 95.31 181 CYS A N 1
ATOM 1386 C CA . CYS A 1 181 ? 3.342 -3.259 -14.410 1.00 95.31 181 CYS A CA 1
ATOM 1387 C C . CYS A 1 181 ? 2.574 -2.636 -13.229 1.00 95.31 181 CYS A C 1
ATOM 1389 O O . CYS A 1 181 ? 3.196 -2.067 -12.336 1.00 95.31 181 CYS A O 1
ATOM 1391 N N . GLN A 1 182 ? 1.244 -2.776 -13.192 1.00 94.00 182 GLN A N 1
ATOM 1392 C CA . GLN A 1 182 ? 0.422 -2.389 -12.043 1.00 94.00 182 GLN A CA 1
ATOM 1393 C C . GLN A 1 182 ? 0.780 -3.232 -10.818 1.00 94.00 182 GLN A C 1
ATOM 1395 O O . GLN A 1 182 ? 1.069 -2.671 -9.773 1.00 94.00 182 GLN A O 1
ATOM 1400 N N . CYS A 1 183 ? 0.848 -4.558 -10.969 1.00 93.56 183 CYS A N 1
ATOM 1401 C CA . CYS A 1 183 ? 1.264 -5.466 -9.900 1.00 93.56 183 CYS A CA 1
ATOM 1402 C C . CYS A 1 183 ? 2.659 -5.110 -9.356 1.00 93.56 183 CYS A C 1
ATOM 1404 O O . CYS A 1 183 ? 2.848 -5.035 -8.144 1.00 93.56 183 CYS A O 1
ATOM 1406 N N . LEU A 1 184 ? 3.622 -4.826 -10.242 1.00 94.94 184 LEU A N 1
ATOM 1407 C CA . LEU A 1 184 ? 4.963 -4.374 -9.866 1.00 94.94 184 LEU A CA 1
ATOM 1408 C C . LEU A 1 184 ? 4.914 -3.094 -9.027 1.00 94.94 184 LEU A C 1
ATOM 1410 O O . LEU A 1 184 ? 5.615 -3.003 -8.024 1.00 94.94 184 LEU A O 1
ATOM 1414 N N . ALA A 1 185 ? 4.116 -2.108 -9.438 1.00 94.38 185 ALA A N 1
ATOM 1415 C CA . ALA A 1 185 ? 3.980 -0.854 -8.707 1.00 94.38 185 ALA A CA 1
ATOM 1416 C C . ALA A 1 185 ? 3.258 -1.056 -7.362 1.00 94.38 185 ALA A C 1
ATOM 1418 O O . ALA A 1 185 ? 3.736 -0.560 -6.345 1.00 94.38 185 ALA A O 1
ATOM 1419 N N . ASP A 1 186 ? 2.191 -1.861 -7.331 1.00 92.62 186 ASP A N 1
ATOM 1420 C CA . ASP A 1 186 ? 1.431 -2.175 -6.116 1.00 92.62 186 ASP A CA 1
ATOM 1421 C C . ASP A 1 186 ? 2.308 -2.859 -5.060 1.00 92.62 186 ASP A C 1
ATOM 1423 O O . ASP A 1 186 ? 2.227 -2.548 -3.873 1.00 92.62 186 ASP A O 1
ATOM 1427 N N . ILE A 1 187 ? 3.173 -3.782 -5.484 1.00 91.94 187 ILE A N 1
ATOM 1428 C CA . ILE A 1 187 ? 4.131 -4.441 -4.596 1.00 91.94 187 ILE A CA 1
ATOM 1429 C C . ILE A 1 187 ? 5.273 -3.483 -4.244 1.00 91.94 187 ILE A C 1
ATOM 1431 O O . ILE A 1 187 ? 5.616 -3.334 -3.076 1.00 91.94 187 ILE A O 1
ATOM 1435 N N . GLY A 1 188 ? 5.823 -2.777 -5.234 1.00 91.81 188 GLY A N 1
ATOM 1436 C CA . GLY A 1 188 ? 6.928 -1.838 -5.056 1.00 91.81 188 GLY A CA 1
ATOM 1437 C C . GLY A 1 188 ? 6.608 -0.668 -4.124 1.00 91.81 188 GLY A C 1
ATOM 1438 O O . GLY A 1 188 ? 7.531 -0.107 -3.534 1.00 91.81 188 GLY A O 1
ATOM 1439 N N . ARG A 1 189 ? 5.327 -0.320 -3.936 1.00 91.25 189 ARG A N 1
ATOM 1440 C CA . ARG A 1 189 ? 4.903 0.779 -3.056 1.00 91.25 189 ARG A CA 1
ATOM 1441 C C . ARG A 1 189 ? 5.227 0.542 -1.580 1.00 91.25 189 ARG A C 1
ATOM 1443 O O . ARG A 1 189 ? 5.404 1.509 -0.843 1.00 91.25 189 ARG A O 1
ATOM 1450 N N . SER A 1 190 ? 5.386 -0.714 -1.156 1.00 87.12 190 SER A N 1
ATOM 1451 C CA . SER A 1 190 ? 5.828 -1.017 0.209 1.00 87.12 190 SER A CA 1
ATOM 1452 C C . SER A 1 190 ? 7.238 -0.491 0.484 1.00 87.12 190 SER A C 1
ATOM 1454 O O . SER A 1 190 ? 7.542 -0.072 1.596 1.00 87.12 190 SER A O 1
ATOM 1456 N N . VAL A 1 191 ? 8.083 -0.431 -0.549 1.00 87.19 191 VAL A N 1
ATOM 1457 C CA . VAL A 1 191 ? 9.466 0.054 -0.471 1.00 87.19 191 VAL A CA 1
ATOM 1458 C C . VAL A 1 191 ? 9.596 1.500 -0.953 1.00 87.19 191 VAL A C 1
ATOM 1460 O O . VAL A 1 191 ? 10.318 2.292 -0.346 1.00 87.19 191 VAL A O 1
ATOM 1463 N N . PHE A 1 192 ? 8.896 1.861 -2.029 1.00 88.56 192 PHE A N 1
ATOM 1464 C CA . PHE A 1 192 ? 8.849 3.202 -2.612 1.00 88.56 192 PHE A CA 1
ATOM 1465 C C . PHE A 1 192 ? 7.406 3.718 -2.595 1.00 88.56 192 PHE A C 1
ATOM 1467 O O . PHE A 1 192 ? 6.701 3.586 -3.594 1.00 88.56 192 PHE A O 1
ATOM 1474 N N . PRO A 1 193 ? 6.946 4.321 -1.485 1.00 87.25 193 PRO A N 1
ATOM 1475 C CA . PRO A 1 193 ? 5.534 4.655 -1.280 1.00 87.25 193 PRO A CA 1
ATOM 1476 C C . PRO A 1 193 ? 4.848 5.431 -2.408 1.00 87.25 193 PRO A C 1
ATOM 1478 O O . PRO A 1 193 ? 3.681 5.198 -2.710 1.00 87.25 193 PRO A O 1
ATOM 1481 N N . ASN A 1 194 ? 5.576 6.329 -3.067 1.00 87.81 194 ASN A N 1
ATOM 1482 C CA . ASN A 1 194 ? 5.075 7.154 -4.161 1.00 87.81 194 ASN A CA 1
ATOM 1483 C C . ASN A 1 194 ? 5.334 6.563 -5.559 1.00 87.81 194 ASN A C 1
ATOM 1485 O O . ASN A 1 194 ? 5.175 7.284 -6.539 1.00 87.81 194 ASN A O 1
ATOM 1489 N N . ILE A 1 195 ? 5.727 5.288 -5.687 1.00 91.38 195 ILE A N 1
ATOM 1490 C CA . ILE A 1 195 ? 6.186 4.694 -6.957 1.00 91.38 195 ILE A CA 1
ATOM 1491 C C . ILE A 1 195 ? 5.240 4.960 -8.127 1.00 91.38 195 ILE A C 1
ATOM 1493 O O . ILE A 1 195 ? 5.707 5.360 -9.187 1.00 91.38 195 ILE A O 1
ATOM 1497 N N . HIS A 1 196 ? 3.926 4.838 -7.932 1.00 91.94 196 HIS A N 1
ATOM 1498 C CA . HIS A 1 196 ? 2.923 5.055 -8.980 1.00 91.94 196 HIS A CA 1
ATOM 1499 C C . HIS A 1 196 ? 2.993 6.445 -9.625 1.00 91.94 196 HIS A C 1
ATOM 1501 O O . HIS A 1 196 ? 2.708 6.578 -10.812 1.00 91.94 196 HIS A O 1
ATOM 1507 N N . GLN A 1 197 ? 3.417 7.448 -8.856 1.00 88.81 197 GLN A N 1
ATOM 1508 C CA . GLN A 1 197 ? 3.476 8.863 -9.234 1.00 88.81 197 GLN A CA 1
ATOM 1509 C C . GLN A 1 197 ? 4.840 9.249 -9.833 1.00 88.81 197 GLN A C 1
ATOM 1511 O O . GLN A 1 197 ? 5.115 10.424 -10.070 1.00 88.81 197 GLN A O 1
ATOM 1516 N N . THR A 1 198 ? 5.740 8.279 -10.016 1.00 90.12 198 THR A N 1
ATOM 1517 C CA . THR A 1 198 ? 7.087 8.511 -10.546 1.00 90.12 198 THR A CA 1
ATOM 1518 C C . THR A 1 198 ? 7.200 8.055 -11.994 1.00 90.12 198 THR A C 1
ATOM 1520 O O . THR A 1 198 ? 6.485 7.161 -12.448 1.00 90.12 198 THR A O 1
ATOM 1523 N N . SER A 1 199 ? 8.135 8.647 -12.737 1.00 92.56 199 SER A N 1
ATOM 1524 C CA . SER A 1 199 ? 8.506 8.132 -14.055 1.00 92.56 199 SER A CA 1
ATOM 1525 C C . SER A 1 199 ? 9.110 6.736 -13.927 1.00 92.56 199 SER A C 1
ATOM 1527 O O . SER A 1 199 ? 9.955 6.487 -13.064 1.00 92.56 199 SER A O 1
ATOM 1529 N N . PHE A 1 200 ? 8.725 5.836 -14.829 1.00 94.31 200 PHE A N 1
ATOM 1530 C CA . PHE A 1 200 ? 9.337 4.516 -14.893 1.00 94.31 200 PHE A CA 1
ATOM 1531 C C . PHE A 1 200 ? 10.828 4.596 -15.256 1.00 94.31 200 PHE A C 1
ATOM 1533 O O . PHE A 1 200 ? 11.230 5.349 -16.142 1.00 94.31 200 PHE A O 1
ATOM 1540 N N . SER A 1 201 ? 11.635 3.759 -14.607 1.00 93.38 201 SER A N 1
ATOM 1541 C CA . SER A 1 201 ? 13.040 3.514 -14.934 1.00 93.38 201 SER A CA 1
ATOM 1542 C C . SER A 1 201 ? 13.327 2.036 -14.698 1.00 93.38 201 SER A C 1
ATOM 1544 O O . SER A 1 201 ? 12.995 1.535 -13.636 1.00 93.38 201 SER A O 1
ATOM 1546 N N . SER A 1 202 ? 13.986 1.315 -15.606 1.00 90.94 202 SER A N 1
ATOM 1547 C CA . SER A 1 202 ? 14.321 -0.104 -15.358 1.00 90.94 202 SER A CA 1
ATOM 1548 C C . SER A 1 202 ? 15.155 -0.305 -14.080 1.00 90.94 202 SER A C 1
ATOM 1550 O O . SER A 1 202 ? 14.995 -1.297 -13.367 1.00 90.94 202 SER A O 1
ATOM 1552 N N . ALA A 1 203 ? 15.963 0.692 -13.702 1.00 92.50 203 ALA A N 1
ATOM 1553 C CA . ALA A 1 203 ? 16.735 0.684 -12.464 1.00 92.50 203 ALA A CA 1
ATOM 1554 C C . ALA A 1 203 ? 15.874 0.722 -11.184 1.00 92.50 203 ALA A C 1
ATOM 1556 O O . ALA A 1 203 ? 16.366 0.342 -10.122 1.00 92.50 203 ALA A O 1
ATOM 1557 N N . SER A 1 204 ? 14.608 1.162 -11.225 1.00 92.75 204 SER A N 1
ATOM 1558 C CA . SER A 1 204 ? 13.741 1.108 -10.035 1.00 92.75 204 SER A CA 1
ATOM 1559 C C . SER A 1 204 ? 13.428 -0.325 -9.617 1.00 92.75 204 SER A C 1
ATOM 1561 O O . SER A 1 204 ? 13.349 -0.572 -8.421 1.00 92.75 204 SER A O 1
ATOM 1563 N N . ILE A 1 205 ? 13.327 -1.277 -10.553 1.00 91.62 205 ILE A N 1
ATOM 1564 C CA . ILE A 1 205 ? 13.076 -2.689 -10.220 1.00 91.62 205 ILE A CA 1
ATOM 1565 C C . ILE A 1 205 ? 14.260 -3.254 -9.427 1.00 91.62 205 ILE A C 1
ATOM 1567 O O . ILE A 1 205 ? 14.074 -3.848 -8.367 1.00 91.62 205 ILE A O 1
ATOM 1571 N N . LYS A 1 206 ? 15.488 -2.965 -9.877 1.00 90.81 206 LYS A N 1
ATOM 1572 C CA . LYS A 1 206 ? 16.719 -3.332 -9.157 1.00 90.81 206 LYS A CA 1
ATOM 1573 C C . LYS A 1 206 ? 16.765 -2.705 -7.767 1.00 90.81 206 LYS A C 1
ATOM 1575 O O . LYS A 1 206 ? 17.052 -3.408 -6.805 1.00 90.81 206 LYS A O 1
ATOM 1580 N N . ARG A 1 207 ? 16.411 -1.421 -7.646 1.00 89.88 207 ARG A N 1
ATOM 1581 C CA . ARG A 1 207 ? 16.340 -0.742 -6.345 1.00 89.88 207 ARG A CA 1
ATOM 1582 C C . ARG A 1 207 ? 15.300 -1.368 -5.411 1.00 89.88 207 ARG A C 1
ATOM 1584 O O . ARG A 1 207 ? 15.596 -1.523 -4.237 1.00 89.88 207 ARG A O 1
ATOM 1591 N N . ILE A 1 208 ? 14.128 -1.779 -5.913 1.00 89.81 208 ILE A N 1
ATOM 1592 C CA . ILE A 1 208 ? 13.109 -2.472 -5.096 1.00 89.81 208 ILE A CA 1
ATOM 1593 C C . ILE A 1 208 ? 13.682 -3.771 -4.528 1.00 89.81 208 ILE A C 1
ATOM 1595 O O . ILE A 1 208 ? 13.584 -4.018 -3.329 1.00 89.81 208 ILE A O 1
ATOM 1599 N N . VAL A 1 209 ? 14.306 -4.579 -5.386 1.00 88.44 209 VAL A N 1
ATOM 1600 C CA . VAL A 1 209 ? 14.870 -5.880 -5.004 1.00 88.44 209 VAL A CA 1
ATOM 1601 C C . VAL A 1 209 ? 16.038 -5.718 -4.029 1.00 88.44 209 VAL A C 1
ATOM 1603 O O . VAL A 1 209 ? 16.155 -6.495 -3.090 1.00 88.44 209 VAL A O 1
ATOM 1606 N N . GLN A 1 210 ? 16.883 -4.701 -4.220 1.00 87.69 210 GLN A N 1
ATOM 1607 C CA . GLN A 1 210 ? 17.993 -4.392 -3.312 1.00 87.69 210 GLN A CA 1
ATOM 1608 C C . GLN A 1 210 ? 17.508 -3.934 -1.937 1.00 87.69 210 GLN A C 1
ATOM 1610 O O . GLN A 1 210 ? 18.071 -4.337 -0.928 1.00 87.69 210 GLN A O 1
ATOM 1615 N N . SER A 1 211 ? 16.458 -3.116 -1.894 1.00 84.19 211 SER A N 1
ATOM 1616 C CA . SER A 1 211 ? 15.836 -2.699 -0.642 1.00 84.19 211 SER A CA 1
ATOM 1617 C C . SER A 1 211 ? 15.236 -3.884 0.119 1.00 84.19 211 SER A C 1
ATOM 1619 O O . SER A 1 211 ? 15.434 -4.015 1.326 1.00 84.19 211 SER A O 1
ATOM 1621 N N . ASN A 1 212 ? 14.522 -4.776 -0.575 1.00 84.38 212 ASN A N 1
ATOM 1622 C CA . ASN A 1 212 ? 13.968 -5.976 0.039 1.00 84.38 212 ASN A CA 1
ATOM 1623 C C . ASN A 1 212 ? 13.873 -7.141 -0.977 1.00 84.38 212 ASN A C 1
ATOM 1625 O O . ASN A 1 212 ? 12.980 -7.148 -1.834 1.00 84.38 212 ASN A O 1
ATOM 1629 N N . PRO A 1 213 ? 14.743 -8.168 -0.877 1.00 87.25 213 PRO A N 1
ATOM 1630 C CA . PRO A 1 213 ? 14.747 -9.299 -1.807 1.00 87.25 213 PRO A CA 1
ATOM 1631 C C . PRO A 1 213 ? 13.440 -10.097 -1.830 1.00 87.25 213 PRO A C 1
ATOM 1633 O O . PRO A 1 213 ? 13.070 -10.629 -2.876 1.00 87.25 213 PRO A O 1
ATOM 1636 N N . PHE A 1 214 ? 12.702 -10.152 -0.715 1.00 86.25 214 PHE A N 1
ATOM 1637 C CA . PHE A 1 214 ? 11.405 -10.832 -0.662 1.00 86.25 214 PHE A CA 1
ATOM 1638 C C . PHE A 1 214 ? 10.350 -10.099 -1.488 1.00 86.25 214 PHE A C 1
ATOM 1640 O O . PHE A 1 214 ? 9.567 -10.747 -2.179 1.00 86.25 214 PHE A O 1
ATOM 1647 N N . VAL A 1 215 ? 10.373 -8.764 -1.498 1.00 86.94 215 VAL A N 1
ATOM 1648 C CA . VAL A 1 215 ? 9.544 -7.957 -2.410 1.00 86.94 215 VAL A CA 1
ATOM 1649 C C . VAL A 1 215 ? 9.915 -8.269 -3.866 1.00 86.94 215 VAL A C 1
ATOM 1651 O O . VAL A 1 215 ? 9.033 -8.441 -4.706 1.00 86.94 215 VAL A O 1
ATOM 1654 N N . GLY A 1 216 ? 11.207 -8.453 -4.159 1.00 88.88 216 GLY A N 1
ATOM 1655 C CA . GLY A 1 216 ? 11.683 -8.941 -5.459 1.00 88.88 216 GLY A CA 1
ATOM 1656 C C . GLY A 1 216 ? 11.113 -10.312 -5.849 1.00 88.88 216 GLY A C 1
ATOM 1657 O O . GLY A 1 216 ? 10.611 -10.481 -6.960 1.00 88.88 216 GLY A O 1
ATOM 1658 N N . LEU A 1 217 ? 11.112 -11.278 -4.925 1.00 89.75 217 LEU A N 1
ATOM 1659 C CA . LEU A 1 217 ? 10.496 -12.593 -5.143 1.00 89.75 217 LEU A CA 1
ATOM 1660 C C . LEU A 1 217 ? 8.987 -12.476 -5.392 1.00 89.75 217 LEU A C 1
ATOM 1662 O O . LEU A 1 217 ? 8.461 -13.125 -6.294 1.00 89.75 217 LEU A O 1
ATOM 1666 N N . GLN A 1 218 ? 8.282 -11.624 -4.642 1.00 90.38 218 GLN A N 1
ATOM 1667 C CA . GLN A 1 218 ? 6.858 -11.383 -4.872 1.00 90.38 218 GLN A CA 1
ATOM 1668 C C . GLN A 1 218 ? 6.596 -10.812 -6.269 1.00 90.38 218 GLN A C 1
ATOM 1670 O O . GLN A 1 218 ? 5.670 -11.263 -6.937 1.00 90.38 218 GLN A O 1
ATOM 1675 N N . ILE A 1 219 ? 7.424 -9.879 -6.744 1.00 91.81 219 ILE A N 1
ATOM 1676 C CA . ILE A 1 219 ? 7.337 -9.350 -8.112 1.00 91.81 219 ILE A CA 1
ATOM 1677 C C . ILE A 1 219 ? 7.525 -10.476 -9.138 1.00 91.81 219 ILE A C 1
ATOM 1679 O O . ILE A 1 219 ? 6.717 -10.610 -10.061 1.00 91.81 219 ILE A O 1
ATOM 1683 N N . ALA A 1 220 ? 8.540 -11.320 -8.957 1.00 92.94 220 ALA A N 1
ATOM 1684 C CA . ALA A 1 220 ? 8.810 -12.429 -9.865 1.00 92.94 220 ALA A CA 1
ATOM 1685 C C . ALA A 1 220 ? 7.646 -13.431 -9.924 1.00 92.94 220 ALA A C 1
ATOM 1687 O O . ALA A 1 220 ? 7.188 -13.772 -11.013 1.00 92.94 220 ALA A O 1
ATOM 1688 N N . PHE A 1 221 ? 7.115 -13.861 -8.776 1.00 92.00 221 PHE A N 1
ATOM 1689 C CA . PHE A 1 221 ? 6.074 -14.893 -8.726 1.00 92.00 221 PHE A CA 1
ATOM 1690 C C . PHE A 1 221 ? 4.658 -14.362 -8.970 1.00 92.00 221 PHE A C 1
ATOM 1692 O O . PHE A 1 221 ? 3.886 -14.992 -9.691 1.00 92.00 221 PHE A O 1
ATOM 1699 N N . GLN A 1 222 ? 4.293 -13.218 -8.385 1.00 91.94 222 GLN A N 1
ATOM 1700 C CA . GLN A 1 222 ? 2.930 -12.682 -8.475 1.00 91.94 222 GLN A CA 1
ATOM 1701 C C . GLN A 1 222 ? 2.719 -11.828 -9.725 1.00 91.94 222 GLN A C 1
ATOM 1703 O O . GLN A 1 222 ? 1.634 -11.859 -10.308 1.00 91.94 222 GLN A O 1
ATOM 1708 N N . CYS A 1 223 ? 3.738 -11.070 -10.142 1.00 92.94 223 CYS A N 1
ATOM 1709 C CA . CYS A 1 223 ? 3.651 -10.196 -11.314 1.00 92.94 223 CYS A CA 1
ATOM 1710 C C . CYS A 1 223 ? 4.265 -10.818 -12.570 1.00 92.94 223 CYS A C 1
ATOM 1712 O O . CYS A 1 223 ? 4.089 -10.265 -13.655 1.00 92.94 223 CYS A O 1
ATOM 1714 N N . GLN A 1 224 ? 4.957 -11.958 -12.445 1.00 93.38 224 GLN A N 1
ATOM 1715 C CA . GLN A 1 224 ? 5.615 -12.645 -13.562 1.00 93.38 224 GLN A CA 1
ATOM 1716 C C . GLN A 1 224 ? 6.628 -11.735 -14.282 1.00 93.38 224 GLN A C 1
ATOM 1718 O O . GLN A 1 224 ? 6.714 -11.726 -15.509 1.00 93.38 224 GLN A O 1
ATOM 1723 N N . ILE A 1 225 ? 7.372 -10.935 -13.508 1.00 91.75 225 ILE A N 1
ATOM 1724 C CA . ILE A 1 225 ? 8.437 -10.041 -13.987 1.00 91.75 225 ILE A CA 1
ATOM 1725 C C . ILE A 1 225 ? 9.760 -10.526 -13.393 1.00 91.75 225 ILE A C 1
ATOM 1727 O O . ILE A 1 225 ? 9.992 -10.366 -12.199 1.00 91.75 225 ILE A O 1
ATOM 1731 N N . GLY A 1 226 ? 10.616 -11.131 -14.219 1.00 84.19 226 GLY A N 1
ATOM 1732 C CA . GLY A 1 226 ? 11.867 -11.754 -13.759 1.00 84.19 226 GLY A CA 1
ATOM 1733 C C . GLY A 1 226 ? 13.133 -11.323 -14.499 1.00 84.19 226 GLY A C 1
ATOM 1734 O O . GLY A 1 226 ? 14.224 -11.552 -13.995 1.00 84.19 226 GLY A O 1
ATOM 1735 N N . ASP A 1 227 ? 13.010 -10.688 -15.663 1.00 76.75 227 ASP A N 1
ATOM 1736 C CA . ASP A 1 227 ? 14.155 -10.255 -16.472 1.00 76.75 227 ASP A CA 1
ATOM 1737 C C . ASP A 1 227 ? 13.990 -8.759 -16.796 1.00 76.75 227 ASP A C 1
ATOM 1739 O O . ASP A 1 227 ? 13.086 -8.357 -17.546 1.00 76.75 227 ASP A O 1
ATOM 1743 N N . TYR A 1 228 ? 14.776 -7.946 -16.077 1.00 71.94 228 TYR A N 1
ATOM 1744 C CA . TYR A 1 228 ? 14.662 -6.489 -15.934 1.00 71.94 228 TYR A CA 1
ATOM 1745 C C . TYR A 1 228 ? 16.016 -5.765 -15.810 1.00 71.94 228 TYR A C 1
ATOM 1747 O O . TYR A 1 228 ? 16.997 -6.325 -15.266 1.00 71.94 228 TYR A O 1
#